Protein AF-0000000067176487 (afdb_homodimer)

Structure (mmCIF, N/CA/C/O backbone):
data_AF-0000000067176487-model_v1
#
loop_
_entity.id
_entity.type
_entity.pdbx_description
1 polymer 'Histidine kinase/HSP90-like ATPase domain-containing protein'
#
loop_
_atom_site.group_PDB
_atom_site.id
_atom_site.type_symbol
_atom_site.label_atom_id
_atom_site.label_alt_id
_atom_site.label_comp_id
_atom_site.label_asym_id
_atom_site.label_entity_id
_atom_site.label_seq_id
_atom_site.pdbx_PDB_ins_code
_atom_site.Cartn_x
_atom_site.Cartn_y
_atom_site.Cartn_z
_atom_site.occupancy
_atom_site.B_iso_or_equiv
_atom_site.auth_seq_id
_atom_site.auth_comp_id
_atom_site.auth_asym_id
_atom_site.auth_atom_id
_atom_site.pdbx_PDB_model_num
ATOM 1 N N . MET A 1 1 ? -7.379 -12.812 -39.875 1 26.16 1 MET A N 1
ATOM 2 C 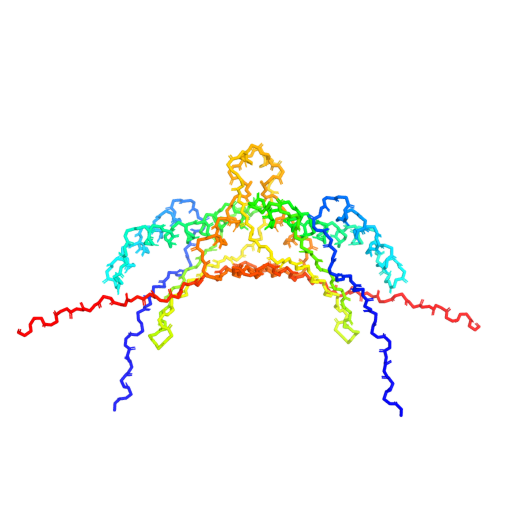CA . MET A 1 1 ? -7.934 -13.375 -38.656 1 26.16 1 MET A CA 1
ATOM 3 C C . MET A 1 1 ? -7.191 -12.852 -37.438 1 26.16 1 MET A C 1
ATOM 5 O O . MET A 1 1 ? -5.961 -12.914 -37.375 1 26.16 1 MET A O 1
ATOM 9 N N . THR A 1 2 ? -7.59 -11.797 -36.781 1 37.44 2 THR A N 1
ATOM 10 C CA . THR A 1 2 ? -6.961 -11.141 -35.625 1 37.44 2 THR A CA 1
ATOM 11 C C . THR A 1 2 ? -6.465 -12.164 -34.625 1 37.44 2 THR A C 1
ATOM 13 O O . THR A 1 2 ? -7.238 -13 -34.125 1 37.44 2 THR A O 1
ATOM 16 N N . ASP A 1 3 ? -5.395 -12.883 -34.844 1 36.94 3 ASP A N 1
ATOM 17 C CA . ASP A 1 3 ? -4.789 -13.883 -33.969 1 36.94 3 ASP A CA 1
ATOM 18 C C . ASP A 1 3 ? -5.043 -13.555 -32.5 1 36.94 3 ASP A C 1
ATOM 20 O O . ASP A 1 3 ? -4.609 -12.508 -32 1 36.94 3 ASP A O 1
ATOM 24 N N . ALA A 1 4 ? -6.25 -13.477 -32.062 1 41.12 4 ALA A N 1
ATOM 25 C CA . ALA A 1 4 ? -6.738 -13.367 -30.672 1 41.12 4 ALA A CA 1
ATOM 26 C C . ALA A 1 4 ? -5.836 -14.125 -29.703 1 41.12 4 ALA A C 1
ATOM 28 O O . ALA A 1 4 ? -5.9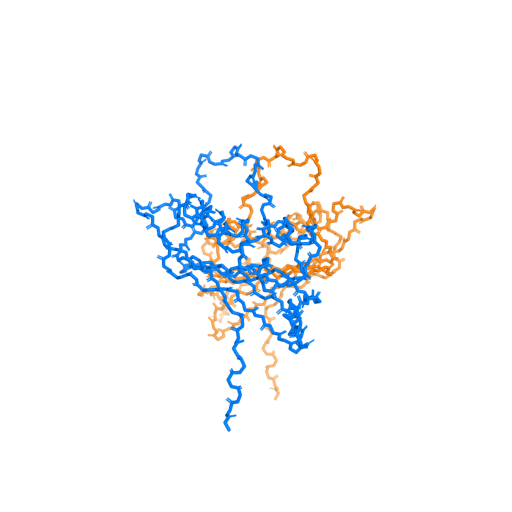84 -15.336 -29.531 1 41.12 4 ALA A O 1
ATOM 29 N N . GLY A 1 5 ? -4.512 -14.102 -29.812 1 45.69 5 GLY A N 1
ATOM 30 C CA . GLY A 1 5 ? -3.533 -14.805 -28.984 1 45.69 5 GLY A CA 1
ATOM 31 C C . GLY A 1 5 ? -4.016 -15.062 -27.578 1 45.69 5 GLY A C 1
ATOM 32 O O . GLY A 1 5 ? -4.703 -14.227 -26.984 1 45.69 5 GLY A O 1
ATOM 33 N N . GLU A 1 6 ? -4.52 -16.188 -27.328 1 53.59 6 GLU A N 1
ATOM 34 C CA . GLU A 1 6 ? -5.121 -16.719 -26.109 1 53.59 6 GLU A CA 1
ATOM 35 C C . GLU A 1 6 ? -4.422 -16.156 -24.875 1 53.59 6 GLU A C 1
ATOM 37 O O . GLU A 1 6 ? -3.221 -16.359 -24.688 1 53.59 6 GLU A O 1
ATOM 42 N N . SER A 1 7 ? -4.688 -14.969 -24.438 1 71.44 7 SER A N 1
ATOM 43 C CA . SER A 1 7 ? -4.164 -14.258 -23.266 1 71.44 7 SER A CA 1
ATOM 44 C C . SER A 1 7 ? -4.223 -15.133 -22.016 1 71.44 7 SER A C 1
ATOM 46 O O . SER A 1 7 ? -5.242 -15.773 -21.75 1 71.44 7 SER A O 1
ATOM 48 N N . THR A 1 8 ? -3.191 -15.859 -21.672 1 84.94 8 THR A N 1
ATOM 49 C CA . THR A 1 8 ? -3.074 -16.594 -20.422 1 84.94 8 THR A CA 1
ATOM 50 C C . THR A 1 8 ? -3.5 -15.734 -19.234 1 84.94 8 THR A C 1
ATOM 52 O O . THR A 1 8 ? -2.854 -14.727 -18.922 1 84.94 8 THR A O 1
ATOM 55 N N . SER A 1 9 ? -4.742 -16.078 -18.844 1 95.19 9 SER A N 1
ATOM 56 C CA . SER A 1 9 ? -5.238 -15.312 -17.703 1 95.19 9 SER A CA 1
ATOM 57 C C . SER A 1 9 ? -5.875 -16.219 -16.656 1 95.19 9 SER A C 1
ATOM 59 O O . SER A 1 9 ? -6.234 -17.359 -16.953 1 95.19 9 SER A O 1
ATOM 61 N N . PHE A 1 10 ? -5.871 -15.867 -15.469 1 97.44 10 PHE A N 1
ATOM 62 C CA . PHE A 1 10 ? -6.543 -16.453 -14.32 1 97.44 10 PHE A CA 1
ATOM 63 C C . PHE A 1 10 ? -7.52 -15.469 -13.695 1 97.44 10 PHE A C 1
ATOM 65 O O . PHE A 1 10 ? -7.109 -14.414 -13.203 1 97.44 10 PHE A O 1
ATOM 72 N N . ILE A 1 11 ? -8.82 -15.758 -13.727 1 98.31 11 ILE A N 1
ATOM 73 C CA . ILE A 1 11 ? -9.812 -14.797 -13.25 1 98.31 11 ILE A CA 1
ATOM 74 C C . ILE A 1 11 ? -10.781 -15.492 -12.297 1 98.31 11 ILE A C 1
ATOM 76 O O . ILE A 1 11 ? -11.438 -16.469 -12.672 1 98.31 11 ILE A O 1
ATOM 80 N N . LYS A 1 12 ? -10.859 -15.102 -11.117 1 98.5 12 LYS A N 1
ATOM 81 C CA . LYS A 1 12 ? -11.828 -15.492 -10.094 1 98.5 12 LYS A CA 1
ATOM 82 C C . LYS A 1 12 ? -12.516 -14.266 -9.492 1 98.5 12 LYS A C 1
ATOM 84 O O . LYS A 1 12 ? -11.898 -13.516 -8.734 1 98.5 12 LYS A O 1
ATOM 89 N N . ALA A 1 13 ? -13.773 -14.055 -9.781 1 97.88 13 ALA A N 1
ATOM 90 C CA . ALA A 1 13 ? -14.508 -12.875 -9.32 1 97.88 13 ALA A CA 1
ATOM 91 C C . ALA A 1 13 ? -15.625 -13.266 -8.352 1 97.88 13 ALA A C 1
ATOM 93 O O . ALA A 1 13 ?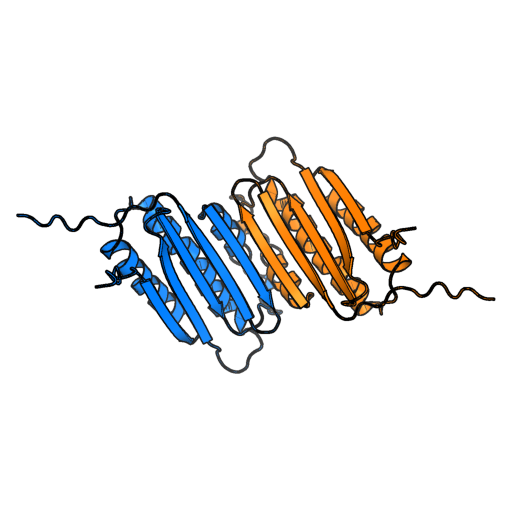 -16.25 -14.312 -8.508 1 97.88 13 ALA A O 1
ATOM 94 N N . GLY A 1 14 ? -15.844 -12.406 -7.383 1 97.69 14 GLY A N 1
ATOM 95 C CA . GLY A 1 14 ? -16.984 -12.57 -6.488 1 97.69 14 GLY A CA 1
ATOM 96 C C . GLY A 1 14 ? -16.828 -13.727 -5.527 1 97.69 14 GLY A C 1
ATOM 97 O O . GLY A 1 14 ? -17.781 -14.445 -5.246 1 97.69 14 GLY A O 1
ATOM 98 N N . VAL A 1 15 ? -15.664 -13.961 -5.094 1 98.19 15 VAL A N 1
ATOM 99 C CA . VAL A 1 15 ? -15.406 -15.016 -4.125 1 98.19 15 VAL A CA 1
ATOM 100 C C . VAL A 1 15 ? -15.578 -14.469 -2.709 1 98.19 15 VAL A C 1
ATOM 102 O O . VAL A 1 15 ? -15.094 -13.383 -2.396 1 98.19 15 VAL A O 1
ATOM 105 N N . VAL A 1 16 ? -16.25 -15.219 -1.843 1 97.25 16 VAL A N 1
ATOM 106 C CA . VAL A 1 16 ? -16.422 -14.797 -0.455 1 97.25 16 VAL A CA 1
ATOM 107 C C . VAL A 1 16 ? -15.047 -14.633 0.198 1 97.25 16 VAL A C 1
ATOM 109 O O . VAL A 1 16 ? -14.188 -15.508 0.083 1 97.25 16 VAL A O 1
ATOM 112 N N . ALA A 1 17 ? -14.867 -13.477 0.815 1 96.25 17 ALA A N 1
ATOM 113 C CA . ALA A 1 17 ? -13.586 -13.18 1.456 1 96.25 17 ALA A CA 1
ATOM 114 C C . ALA A 1 17 ? -13.469 -13.883 2.809 1 96.25 17 ALA A C 1
ATOM 116 O O . ALA A 1 17 ? -13.625 -13.242 3.855 1 96.25 17 ALA A O 1
ATOM 117 N N . ALA A 1 18 ? -13.156 -15.109 2.824 1 94.88 18 ALA A N 1
ATOM 118 C CA . ALA A 1 18 ? -12.953 -15.961 3.992 1 94.88 18 ALA A CA 1
ATOM 119 C C . ALA A 1 18 ? -11.641 -16.734 3.883 1 94.88 18 ALA A C 1
ATOM 121 O O . ALA A 1 18 ? -11.188 -17.047 2.779 1 94.88 18 ALA A O 1
ATOM 122 N N . PRO A 1 19 ? -11.039 -17.016 5.051 1 93.56 19 PRO A N 1
ATOM 123 C CA . PRO A 1 19 ? -9.734 -17.672 5.031 1 93.56 19 PRO A CA 1
ATOM 124 C C . PRO A 1 19 ? -9.742 -18.969 4.207 1 93.56 19 PRO A C 1
ATOM 126 O O . PRO A 1 19 ? -8.789 -19.234 3.467 1 93.56 19 PRO A O 1
ATOM 129 N N . GLU A 1 20 ? -10.82 -19.719 4.309 1 96.06 20 GLU A N 1
ATOM 130 C CA . GLU A 1 20 ? -10.875 -20.984 3.592 1 96.06 20 GLU A CA 1
ATOM 131 C C . GLU A 1 20 ? -10.938 -20.766 2.082 1 96.06 20 GLU A C 1
ATOM 133 O O . GLU A 1 20 ? -10.352 -21.531 1.312 1 96.06 20 GLU A O 1
ATOM 138 N N . ARG A 1 21 ? -11.703 -19.781 1.648 1 97.31 21 ARG A N 1
ATOM 139 C CA . ARG A 1 21 ? -11.812 -19.484 0.225 1 97.31 21 ARG A CA 1
ATOM 140 C C . ARG A 1 21 ? -10.523 -18.875 -0.308 1 97.31 21 ARG A C 1
ATOM 142 O O . ARG A 1 21 ? -10.133 -19.141 -1.448 1 97.31 21 ARG A O 1
ATOM 149 N N . ALA A 1 22 ? -9.867 -18.125 0.534 1 97.19 22 ALA A N 1
ATOM 150 C CA . ALA A 1 22 ? -8.555 -17.609 0.164 1 97.19 22 ALA A CA 1
ATOM 151 C C . ALA A 1 22 ? -7.566 -18.75 -0.067 1 97.19 22 ALA A C 1
ATOM 153 O O . ALA A 1 22 ? -6.781 -18.719 -1.017 1 97.19 22 ALA A O 1
ATOM 154 N N . ALA A 1 23 ? -7.629 -19.734 0.755 1 97.69 23 ALA A N 1
ATOM 155 C CA . ALA A 1 23 ? -6.754 -20.906 0.618 1 97.69 23 ALA A CA 1
ATOM 156 C C . ALA A 1 23 ? -7.027 -21.641 -0.687 1 97.69 23 ALA A C 1
ATOM 158 O O . ALA A 1 23 ? -6.098 -22.094 -1.363 1 97.69 23 ALA A O 1
ATOM 159 N N . GLN A 1 24 ? -8.234 -21.75 -0.985 1 98.25 24 GLN A N 1
ATOM 160 C CA . GLN A 1 24 ? -8.617 -22.406 -2.232 1 98.25 24 GLN A CA 1
ATOM 161 C C . GLN A 1 24 ? -8.117 -21.625 -3.441 1 98.25 24 GLN A C 1
ATOM 163 O O . GLN A 1 24 ? -7.586 -22.203 -4.391 1 98.25 24 GLN A O 1
ATOM 168 N N . LEU A 1 25 ? -8.305 -20.297 -3.412 1 98.25 25 LEU A N 1
ATOM 169 C CA . LEU A 1 25 ? -7.824 -19.438 -4.496 1 98.25 25 LEU A CA 1
ATOM 170 C C . LEU A 1 25 ? -6.312 -19.562 -4.652 1 98.25 25 LEU A C 1
ATOM 172 O O . LEU A 1 25 ? -5.801 -19.609 -5.773 1 98.25 25 LEU A O 1
ATOM 176 N N . ARG A 1 26 ? -5.664 -19.625 -3.547 1 98.25 26 ARG A N 1
ATOM 177 C CA . ARG A 1 26 ? -4.215 -19.781 -3.57 1 98.25 26 ARG A CA 1
ATOM 178 C C . ARG A 1 26 ? -3.805 -21.062 -4.273 1 98.25 26 ARG A C 1
ATOM 180 O O . ARG A 1 26 ? -2.898 -21.062 -5.109 1 98.25 26 ARG A O 1
ATOM 187 N N . ARG A 1 27 ? -4.434 -22.141 -3.908 1 98.44 27 ARG A N 1
ATOM 188 C CA . ARG A 1 27 ? -4.129 -23.438 -4.52 1 98.44 27 ARG A CA 1
ATOM 189 C C . ARG A 1 27 ? -4.395 -23.406 -6.02 1 98.44 27 ARG A C 1
ATOM 191 O O . ARG A 1 27 ? -3.572 -23.875 -6.812 1 98.44 27 ARG A O 1
ATOM 198 N N . GLU A 1 28 ? -5.52 -22.891 -6.41 1 98.62 28 GLU A N 1
ATOM 199 C CA . GLU A 1 28 ? -5.883 -22.828 -7.82 1 98.62 28 GLU A CA 1
ATOM 200 C C . GLU A 1 28 ? -4.902 -21.953 -8.609 1 98.62 28 GLU A C 1
ATOM 202 O O . GLU A 1 28 ? -4.527 -22.297 -9.727 1 98.62 28 GLU A O 1
ATOM 207 N N . PHE A 1 29 ? -4.531 -20.922 -8.016 1 98.56 29 PHE A N 1
ATOM 208 C CA . PHE A 1 29 ? -3.566 -20.031 -8.656 1 98.56 29 PHE A CA 1
ATOM 209 C C . PHE A 1 29 ? -2.221 -20.719 -8.828 1 98.56 29 PHE A C 1
ATOM 211 O O . PHE A 1 29 ? -1.59 -20.609 -9.883 1 98.56 29 PHE A O 1
ATOM 218 N N . SER A 1 30 ? -1.781 -21.359 -7.777 1 98.44 30 SER A N 1
ATOM 219 C CA . SER A 1 30 ? -0.518 -22.078 -7.82 1 98.44 30 SER A CA 1
ATOM 220 C C . SER A 1 30 ? -0.508 -23.109 -8.945 1 98.44 30 SER A C 1
ATOM 222 O O . SER A 1 30 ? 0.479 -23.234 -9.672 1 98.44 30 SER A O 1
ATOM 224 N N . GLU A 1 31 ? -1.578 -23.828 -9.078 1 97.69 31 GLU A N 1
ATOM 225 C CA . GLU A 1 31 ? -1.703 -24.812 -10.148 1 97.69 31 GLU A CA 1
ATOM 226 C C . GLU A 1 31 ? -1.65 -24.156 -11.516 1 97.69 31 GLU A C 1
ATOM 228 O O . GLU A 1 31 ? -0.963 -24.641 -12.422 1 97.69 31 GLU A O 1
ATOM 233 N N . TRP A 1 32 ? -2.396 -23.078 -11.648 1 97.56 32 TRP A N 1
ATOM 234 C CA . TRP A 1 32 ? -2.4 -22.328 -12.898 1 97.56 32 TRP A CA 1
ATOM 235 C C . TRP A 1 32 ? -0.994 -21.859 -13.25 1 97.56 32 TRP A C 1
ATOM 237 O O . TRP A 1 32 ? -0.561 -21.984 -14.398 1 97.56 32 TRP A O 1
ATOM 247 N N . LEU A 1 33 ? -0.312 -21.297 -12.305 1 97.38 33 LEU A N 1
ATOM 248 C CA . LEU A 1 33 ? 1.049 -20.797 -12.484 1 97.38 33 LEU A CA 1
ATOM 249 C C . LEU A 1 33 ? 1.964 -21.906 -12.992 1 97.38 33 LEU A C 1
ATOM 251 O O . LEU A 1 33 ? 2.701 -21.719 -13.961 1 97.38 33 LEU A O 1
ATOM 255 N N . GLY A 1 34 ? 1.881 -23.078 -12.383 1 95.5 34 GLY A N 1
ATOM 256 C CA . GLY A 1 34 ? 2.719 -24.203 -12.742 1 95.5 34 GLY A CA 1
ATOM 257 C C . GLY A 1 34 ? 2.439 -24.734 -14.141 1 95.5 34 GLY A C 1
ATOM 258 O O . GLY A 1 34 ? 3.338 -25.25 -14.805 1 95.5 34 GLY A O 1
ATOM 259 N N . THR A 1 35 ? 1.227 -24.625 -14.57 1 94.69 35 THR A N 1
ATOM 260 C CA . THR A 1 35 ? 0.808 -25.156 -15.867 1 94.69 35 THR A CA 1
ATOM 261 C C . THR A 1 35 ? 1.269 -24.234 -17 1 94.69 35 THR A C 1
ATOM 263 O O . THR A 1 35 ? 1.642 -24.703 -18.078 1 94.69 35 THR A O 1
ATOM 266 N N . HIS A 1 36 ? 1.386 -22.969 -16.719 1 95.56 36 HIS A N 1
ATOM 267 C CA . HIS A 1 36 ? 1.507 -22.031 -17.828 1 95.56 36 HIS A CA 1
ATOM 268 C C . HIS A 1 36 ? 2.902 -21.422 -17.891 1 95.56 36 HIS A C 1
ATOM 270 O O . HIS A 1 36 ? 3.289 -20.844 -18.906 1 95.56 36 HIS A O 1
ATOM 276 N N . PHE A 1 37 ? 3.666 -21.562 -16.797 1 95.88 37 PHE A N 1
ATOM 277 C CA . PHE A 1 37 ? 4.957 -20.891 -16.781 1 95.88 37 PHE A CA 1
ATOM 278 C C . PHE A 1 37 ? 6.055 -21.844 -16.297 1 95.88 37 PHE A C 1
ATOM 280 O O . PHE A 1 37 ? 5.809 -22.719 -15.477 1 95.88 37 PHE A O 1
ATOM 287 N N . THR A 1 38 ? 7.227 -21.609 -16.844 1 93.75 38 THR A N 1
ATOM 288 C CA . THR A 1 38 ? 8.438 -22.297 -16.422 1 93.75 38 THR A CA 1
ATOM 289 C C . THR A 1 38 ? 9.203 -21.453 -15.398 1 93.75 38 THR A C 1
ATOM 291 O O . THR A 1 38 ? 9.883 -20.5 -15.766 1 93.75 38 THR A O 1
ATOM 294 N N . LEU A 1 39 ? 9.07 -21.797 -14.203 1 94.81 39 LEU A N 1
ATOM 295 C CA . LEU A 1 39 ? 9.695 -21.078 -13.094 1 94.81 39 LEU A CA 1
ATOM 296 C C . LEU A 1 39 ? 10.477 -22.047 -12.203 1 94.81 39 LEU A C 1
ATOM 298 O O . LEU A 1 39 ? 10.07 -23.188 -12.008 1 94.81 39 LEU A O 1
ATOM 302 N N . ASP A 1 40 ? 11.617 -21.594 -11.805 1 94.56 40 ASP A N 1
ATOM 303 C CA . ASP A 1 40 ? 12.242 -22.375 -10.742 1 94.56 40 ASP A CA 1
ATOM 304 C C . ASP A 1 40 ? 11.383 -22.391 -9.484 1 94.56 40 ASP A C 1
ATOM 306 O O . ASP A 1 40 ? 10.586 -21.469 -9.266 1 94.56 40 ASP A O 1
ATOM 310 N N . PRO A 1 41 ? 11.5 -23.375 -8.656 1 95.5 41 PRO A N 1
ATOM 311 C CA . PRO A 1 41 ? 10.617 -23.578 -7.504 1 95.5 41 PRO A CA 1
ATOM 312 C C . PRO A 1 41 ? 10.648 -22.422 -6.523 1 95.5 41 PRO A C 1
ATOM 314 O O . PRO A 1 41 ? 9.625 -22.094 -5.918 1 95.5 41 PRO A O 1
ATOM 317 N N . VAL A 1 42 ? 11.797 -21.781 -6.367 1 95.44 42 VAL A N 1
ATOM 318 C CA . VAL A 1 42 ? 11.914 -20.672 -5.422 1 95.44 42 VAL A CA 1
ATOM 319 C C . VAL A 1 42 ? 11.094 -19.484 -5.914 1 95.44 42 VAL A C 1
ATOM 321 O O . VAL A 1 42 ? 10.312 -18.891 -5.156 1 95.44 42 VAL A O 1
ATOM 324 N N . ARG A 1 43 ? 11.25 -19.172 -7.133 1 95.62 43 ARG A N 1
ATOM 325 C CA . ARG A 1 43 ? 10.508 -18.062 -7.711 1 95.62 43 ARG A CA 1
ATOM 326 C C . ARG A 1 43 ? 9.008 -18.344 -7.695 1 95.62 43 ARG A C 1
ATOM 328 O O . ARG A 1 43 ? 8.211 -17.453 -7.398 1 95.62 43 ARG A O 1
ATOM 335 N N . ALA A 1 44 ? 8.625 -19.547 -8.062 1 97.12 44 ALA A N 1
ATOM 336 C CA . ALA A 1 44 ? 7.219 -19.922 -8.023 1 97.12 44 ALA A CA 1
ATOM 337 C C . ALA A 1 44 ? 6.645 -19.766 -6.621 1 97.12 44 ALA A C 1
ATOM 339 O O . ALA A 1 44 ? 5.559 -19.203 -6.445 1 97.12 44 ALA A O 1
ATOM 340 N N . SER A 1 45 ? 7.367 -20.203 -5.652 1 97.44 45 SER A N 1
ATOM 341 C CA . SER A 1 45 ? 6.934 -20.109 -4.262 1 97.44 45 SER A CA 1
ATOM 342 C C . SER A 1 45 ? 6.812 -18.641 -3.826 1 97.44 45 SER A C 1
ATOM 344 O O . SER A 1 45 ? 5.879 -18.281 -3.107 1 97.44 45 SER A O 1
ATOM 346 N N . ASP A 1 46 ? 7.738 -17.797 -4.266 1 96.56 46 ASP A N 1
ATOM 347 C CA . ASP A 1 46 ? 7.707 -16.375 -3.934 1 96.56 46 ASP A CA 1
ATOM 348 C C . ASP A 1 46 ? 6.453 -15.703 -4.492 1 96.56 46 ASP A C 1
ATOM 350 O O . ASP A 1 46 ? 5.805 -14.914 -3.805 1 96.56 46 ASP A O 1
ATOM 354 N N . ILE A 1 47 ? 6.148 -16.047 -5.719 1 98.12 47 ILE A N 1
ATOM 355 C CA . ILE A 1 47 ? 4.98 -15.477 -6.375 1 98.12 47 ILE A CA 1
ATOM 356 C C . ILE A 1 47 ? 3.713 -15.891 -5.637 1 98.12 47 ILE A C 1
ATOM 358 O O . ILE A 1 47 ? 2.875 -15.055 -5.301 1 98.12 47 ILE A O 1
ATOM 362 N N . VAL A 1 48 ? 3.604 -17.172 -5.332 1 98.56 48 VAL A N 1
ATOM 363 C CA . VAL A 1 48 ? 2.418 -17.688 -4.656 1 98.56 48 VAL A CA 1
ATOM 364 C C . VAL A 1 48 ? 2.305 -17.062 -3.264 1 98.56 48 VAL A C 1
ATOM 366 O O . VAL A 1 48 ? 1.21 -16.719 -2.82 1 98.56 48 VAL A O 1
ATOM 369 N N . LEU A 1 49 ? 3.4 -16.922 -2.594 1 97.12 49 LEU A N 1
ATOM 370 C CA . LEU A 1 49 ? 3.402 -16.328 -1.261 1 97.12 49 LEU A CA 1
ATOM 371 C C . LEU A 1 49 ? 2.934 -14.883 -1.309 1 97.12 49 LEU A C 1
ATOM 373 O O . LEU A 1 49 ? 2.135 -14.453 -0.472 1 97.12 49 LEU A O 1
ATOM 377 N N . ALA A 1 50 ? 3.467 -14.078 -2.244 1 96.69 50 ALA A N 1
ATOM 378 C CA . ALA A 1 50 ? 3.049 -12.68 -2.379 1 96.69 50 ALA A CA 1
ATOM 379 C C . ALA A 1 50 ? 1.546 -12.586 -2.623 1 96.69 50 ALA A C 1
ATOM 381 O O . ALA A 1 50 ? 0.862 -11.766 -2.004 1 96.69 50 ALA A O 1
ATOM 382 N N . VAL A 1 51 ? 1.038 -13.414 -3.492 1 98.31 51 VAL A N 1
ATOM 383 C CA . VAL A 1 51 ? -0.389 -13.414 -3.799 1 98.31 51 VAL A CA 1
ATOM 384 C C . VAL A 1 51 ? -1.181 -13.828 -2.561 1 98.31 51 VAL A C 1
ATOM 386 O O . VAL A 1 51 ? -2.234 -13.258 -2.27 1 98.31 51 VAL A O 1
ATOM 389 N N . ASN A 1 52 ? -0.692 -14.82 -1.838 1 97.19 52 ASN A N 1
ATOM 390 C CA . ASN A 1 52 ? -1.344 -15.258 -0.61 1 97.19 52 ASN A CA 1
ATOM 391 C C . ASN A 1 52 ? -1.451 -14.133 0.407 1 97.19 52 ASN A C 1
ATOM 393 O O . ASN A 1 52 ? -2.455 -14.016 1.114 1 97.19 52 ASN A O 1
ATOM 397 N N . GLU A 1 53 ? -0.427 -13.352 0.515 1 93.12 53 GLU A N 1
ATOM 398 C CA . GLU A 1 53 ? -0.469 -12.211 1.43 1 93.12 53 GLU A CA 1
ATOM 399 C C . GLU A 1 53 ? -1.59 -11.242 1.059 1 93.12 53 GLU A C 1
ATOM 401 O O . GLU A 1 53 ? -2.293 -10.734 1.934 1 93.12 53 GLU A O 1
ATOM 406 N N . ALA A 1 54 ? -1.715 -10.945 -0.235 1 95.5 54 ALA A N 1
ATOM 407 C CA . ALA A 1 54 ? -2.781 -10.062 -0.697 1 95.5 54 ALA A CA 1
ATOM 408 C C . ALA A 1 54 ? -4.156 -10.664 -0.414 1 95.5 54 ALA A C 1
ATOM 410 O O . ALA A 1 54 ? -5.059 -9.969 0.06 1 95.5 54 ALA A O 1
ATOM 411 N N . LEU A 1 55 ? -4.297 -11.93 -0.642 1 96.56 55 LEU A N 1
ATOM 412 C CA . LEU A 1 55 ? -5.551 -12.625 -0.39 1 96.56 55 LEU A CA 1
ATOM 413 C C . LEU A 1 55 ? -5.887 -12.625 1.099 1 96.56 55 LEU A C 1
ATOM 415 O O . LEU A 1 55 ? -7.031 -12.375 1.482 1 96.56 55 LEU A O 1
ATOM 419 N N . ALA A 1 56 ? -4.93 -12.93 1.89 1 92 56 ALA A N 1
ATOM 420 C CA . ALA A 1 56 ? -5.121 -12.969 3.336 1 92 56 ALA A CA 1
ATOM 421 C C . ALA A 1 56 ? -5.527 -11.602 3.871 1 92 56 ALA A C 1
ATOM 423 O O . ALA A 1 56 ? -6.375 -11.5 4.762 1 92 56 ALA A O 1
ATOM 424 N N . ASN A 1 57 ? -4.906 -10.562 3.344 1 89.12 57 ASN A N 1
ATOM 425 C CA . ASN A 1 57 ? -5.273 -9.211 3.762 1 89.12 57 ASN A CA 1
ATOM 426 C C . ASN A 1 57 ? -6.734 -8.906 3.445 1 89.12 57 ASN A C 1
ATOM 428 O O . ASN A 1 57 ? -7.445 -8.336 4.27 1 89.12 57 ASN A O 1
ATOM 432 N N . ALA A 1 58 ? -7.156 -9.273 2.307 1 91.75 58 ALA A N 1
ATOM 433 C CA . ALA A 1 58 ? -8.555 -9.07 1.928 1 91.75 58 ALA A CA 1
ATOM 434 C C . ALA A 1 58 ? -9.492 -9.867 2.834 1 91.75 58 ALA A C 1
ATOM 436 O O . ALA A 1 58 ? -10.5 -9.344 3.303 1 91.75 58 ALA A O 1
ATOM 437 N N . ALA A 1 59 ? -9.117 -11.078 3.143 1 91.12 59 ALA A N 1
ATOM 438 C CA . ALA A 1 59 ? -9.961 -11.977 3.918 1 91.12 59 ALA A CA 1
ATOM 439 C C . ALA A 1 59 ? -10.008 -11.562 5.387 1 91.12 59 ALA A C 1
ATOM 441 O O . ALA A 1 59 ? -11.039 -11.703 6.047 1 91.12 59 ALA A O 1
ATOM 442 N N . GLU A 1 60 ? -8.945 -11.016 5.852 1 85.88 60 GLU A N 1
ATOM 443 C CA . GLU A 1 60 ? -8.812 -10.797 7.289 1 85.88 60 GLU A CA 1
ATOM 444 C C . GLU A 1 60 ? -9.172 -9.359 7.656 1 85.88 60 GLU A C 1
ATOM 446 O O . GLU A 1 60 ? -9.703 -9.102 8.742 1 85.88 60 GLU A O 1
ATOM 451 N N . PHE A 1 61 ? -8.922 -8.422 6.695 1 84.44 61 PHE A N 1
ATOM 452 C CA . PHE A 1 61 ? -8.977 -7.031 7.137 1 84.44 61 PHE A CA 1
ATOM 453 C C . PHE A 1 61 ? -10.078 -6.273 6.41 1 84.44 61 PHE A C 1
ATOM 455 O O . PHE A 1 61 ? -10.531 -5.227 6.879 1 84.44 61 PHE A O 1
ATOM 462 N N . ALA A 1 62 ? -10.516 -6.777 5.363 1 87.94 62 ALA A N 1
ATOM 463 C CA . ALA A 1 62 ? -11.398 -5.977 4.52 1 87.94 62 ALA A CA 1
ATOM 464 C C . ALA A 1 62 ? -12.781 -5.836 5.152 1 87.94 62 ALA A C 1
ATOM 466 O O . ALA A 1 62 ? -13.438 -4.805 4.996 1 87.94 62 ALA A O 1
ATOM 467 N N . TYR A 1 63 ? -13.156 -6.805 5.973 1 88.69 63 TYR A N 1
ATOM 468 C CA . TYR A 1 63 ? -14.555 -6.816 6.395 1 88.69 63 TYR A CA 1
ATOM 469 C C . TYR A 1 63 ? -14.664 -7.02 7.898 1 88.69 63 TYR A C 1
ATOM 471 O O . TYR A 1 63 ? -15.602 -7.672 8.375 1 88.69 63 TYR A O 1
ATOM 479 N N . THR A 1 64 ? -13.727 -6.543 8.594 1 81.75 64 THR A N 1
ATOM 480 C CA . THR A 1 64 ? -13.656 -6.742 10.039 1 81.75 64 THR A CA 1
ATOM 481 C C . THR A 1 64 ? -14.875 -6.125 10.727 1 81.75 64 THR A C 1
ATOM 483 O O . THR A 1 64 ? -15.344 -6.633 11.75 1 81.75 64 THR A O 1
ATOM 486 N N . ASN A 1 65 ? -15.453 -5.125 10.195 1 77.62 65 ASN A N 1
ATOM 487 C CA . ASN A 1 65 ? -16.594 -4.465 10.828 1 77.62 65 ASN A CA 1
ATOM 488 C C . ASN A 1 65 ? -17.906 -4.809 10.125 1 77.62 65 ASN A C 1
ATOM 490 O O . ASN A 1 65 ? -18.938 -4.234 10.445 1 77.62 65 ASN A O 1
ATOM 494 N N . ALA A 1 66 ? -17.75 -5.652 9.227 1 80.88 66 ALA A N 1
ATOM 495 C CA . ALA A 1 66 ? -18.953 -5.992 8.469 1 80.88 66 ALA A CA 1
ATOM 496 C C . ALA A 1 66 ? -19.703 -7.164 9.117 1 80.88 66 ALA A C 1
ATOM 498 O O . ALA A 1 66 ? -19.078 -8.008 9.766 1 80.88 66 ALA A O 1
ATOM 499 N N . THR A 1 67 ? -20.953 -7.148 9.031 1 80.88 67 THR A N 1
ATOM 500 C CA . THR A 1 67 ? -21.797 -8.211 9.594 1 80.88 67 THR A CA 1
ATOM 501 C C . THR A 1 67 ? -21.766 -9.445 8.703 1 80.88 67 THR A C 1
ATOM 503 O O . THR A 1 67 ? -22.047 -10.555 9.164 1 80.88 67 THR A O 1
ATOM 506 N N . GLU A 1 68 ? -21.562 -9.242 7.473 1 82.12 68 GLU A N 1
ATOM 507 C CA . GLU A 1 68 ? -21.469 -10.336 6.516 1 82.12 68 GLU A CA 1
ATOM 508 C C . GLU A 1 68 ? -20.156 -10.305 5.754 1 82.12 68 GLU A C 1
ATOM 510 O O . GLU A 1 68 ? -19.578 -9.242 5.547 1 82.12 68 GLU A O 1
ATOM 515 N N . PRO A 1 69 ? -19.781 -11.539 5.488 1 84.38 69 PRO A N 1
ATOM 516 C CA . PRO A 1 69 ? -18.562 -11.555 4.676 1 84.38 69 PRO A CA 1
ATOM 517 C C . PRO A 1 69 ? -18.75 -10.844 3.338 1 84.38 69 PRO A C 1
ATOM 519 O O . PRO A 1 69 ? -19.844 -10.852 2.768 1 84.38 69 PRO A O 1
ATOM 522 N N . GLY A 1 70 ? -17.781 -10.109 2.92 1 94.31 70 GLY A N 1
ATOM 523 C CA . GLY A 1 70 ? -17.766 -9.477 1.612 1 94.31 70 GLY A CA 1
ATOM 524 C C . GLY A 1 70 ? -17.016 -10.281 0.567 1 94.31 70 GLY A C 1
ATOM 525 O O . GLY A 1 70 ? -16.797 -11.477 0.737 1 94.31 70 GLY A O 1
ATOM 526 N N . LEU A 1 71 ? -16.797 -9.672 -0.567 1 97.44 71 LEU A N 1
ATOM 527 C CA . LEU A 1 71 ? -16.234 -10.398 -1.707 1 97.44 71 LEU A CA 1
ATOM 528 C C . LEU A 1 71 ? -14.789 -9.992 -1.96 1 97.44 71 LEU A C 1
ATOM 530 O O . LEU A 1 71 ? -14.359 -8.922 -1.532 1 97.44 71 LEU A O 1
ATOM 534 N N . MET A 1 72 ? -14.078 -10.875 -2.59 1 97.75 72 MET A N 1
ATOM 535 C CA . MET A 1 72 ? -12.758 -10.57 -3.135 1 97.75 72 MET A CA 1
ATOM 536 C C . MET A 1 72 ? -12.625 -11.094 -4.562 1 97.75 72 MET A C 1
ATOM 538 O O . MET A 1 72 ? -13.422 -11.914 -5.004 1 97.75 72 MET A O 1
ATOM 542 N N . HIS A 1 73 ? -11.688 -10.594 -5.328 1 98.38 73 HIS A N 1
ATOM 543 C CA . HIS A 1 73 ? -11.438 -10.859 -6.738 1 98.38 73 HIS A CA 1
ATOM 544 C C . HIS A 1 73 ? -9.945 -11.039 -7.004 1 98.38 73 HIS A C 1
ATOM 546 O O . HIS A 1 73 ? -9.117 -10.367 -6.395 1 98.38 73 HIS A O 1
ATOM 552 N N . VAL A 1 74 ? -9.648 -11.984 -7.887 1 98.69 74 VAL A N 1
ATOM 553 C CA . VAL A 1 74 ? -8.266 -12.156 -8.328 1 98.69 74 VAL A CA 1
ATOM 554 C C . VAL A 1 74 ? -8.211 -12.195 -9.852 1 98.69 74 VAL A C 1
ATOM 556 O O . VAL A 1 74 ? -9.047 -12.836 -10.5 1 98.69 74 VAL A O 1
ATOM 559 N N . ARG A 1 75 ? -7.34 -11.469 -10.414 1 98.62 75 ARG A N 1
ATOM 560 C CA . ARG A 1 75 ? -7.043 -11.508 -11.844 1 98.62 75 ARG A CA 1
ATOM 561 C C . ARG A 1 75 ? -5.539 -11.555 -12.094 1 98.62 75 ARG A C 1
ATOM 563 O O . ARG A 1 75 ? -4.785 -10.766 -11.523 1 98.62 75 ARG A O 1
ATOM 570 N N . ALA A 1 76 ? -5.09 -12.508 -12.805 1 98.56 76 ALA A N 1
ATOM 571 C CA . ALA A 1 76 ? -3.701 -12.586 -13.258 1 98.56 76 ALA A CA 1
ATOM 572 C C . ALA A 1 76 ? -3.613 -12.531 -14.781 1 98.56 76 ALA A C 1
ATOM 574 O O . ALA A 1 76 ? -4.336 -13.242 -15.477 1 98.56 76 ALA A O 1
ATOM 575 N N . ASP A 1 77 ? -2.822 -11.648 -15.273 1 97.56 77 ASP A N 1
ATOM 576 C CA . ASP A 1 77 ? -2.59 -11.492 -16.703 1 97.56 77 ASP A CA 1
ATOM 577 C C . ASP A 1 77 ? -1.099 -11.547 -17.031 1 97.56 77 ASP A C 1
ATOM 579 O O . ASP A 1 77 ? -0.272 -11.055 -16.266 1 97.56 77 ASP A O 1
ATOM 583 N N . TYR A 1 78 ? -0.812 -12.055 -18.188 1 96.69 78 TYR A N 1
ATOM 584 C CA . TYR A 1 78 ? 0.566 -12.125 -18.656 1 96.69 78 TYR A CA 1
ATOM 585 C C . TYR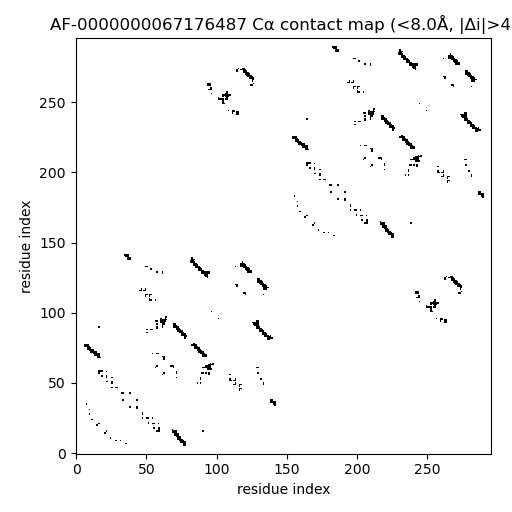 A 1 78 ? 0.756 -11.312 -19.938 1 96.69 78 TYR A C 1
ATOM 587 O O . TYR A 1 78 ? -0.005 -11.461 -20.891 1 96.69 78 TYR A O 1
ATOM 595 N N . ASP A 1 79 ? 1.696 -10.438 -19.891 1 95.19 79 ASP A N 1
ATOM 596 C CA . ASP A 1 79 ? 2.121 -9.695 -21.078 1 95.19 79 ASP A CA 1
ATOM 597 C C . ASP A 1 79 ? 3.287 -10.398 -21.766 1 95.19 79 ASP A C 1
ATOM 599 O O . ASP A 1 79 ? 4.422 -10.352 -21.297 1 95.19 79 ASP A O 1
ATOM 603 N N . THR A 1 80 ? 3.033 -10.93 -22.875 1 91.81 80 THR A N 1
ATOM 604 C CA . THR A 1 80 ? 4.016 -11.734 -23.594 1 91.81 80 THR A CA 1
ATOM 605 C C . THR A 1 80 ? 5.199 -10.883 -24.031 1 91.81 80 THR A C 1
ATOM 607 O O . THR A 1 80 ? 6.355 -11.289 -23.906 1 91.81 80 THR A O 1
ATOM 610 N N . GLU A 1 81 ? 4.906 -9.758 -24.562 1 92.62 81 GLU A N 1
ATOM 611 C CA . GLU A 1 81 ? 5.965 -8.898 -25.078 1 92.62 81 GLU A CA 1
ATOM 612 C C . GLU A 1 81 ? 6.883 -8.422 -23.969 1 92.62 81 GLU A C 1
ATOM 614 O O . GLU A 1 81 ? 8.109 -8.461 -24.094 1 92.62 81 GLU A O 1
ATOM 619 N N . ALA A 1 82 ? 6.277 -8.117 -22.875 1 94.56 82 ALA A N 1
ATOM 620 C CA . ALA A 1 82 ? 7.07 -7.582 -21.766 1 94.56 82 ALA A CA 1
ATOM 621 C C . ALA A 1 82 ? 7.582 -8.703 -20.875 1 94.56 82 ALA A C 1
ATOM 623 O O . ALA A 1 82 ? 8.406 -8.469 -19.984 1 94.56 82 ALA A O 1
ATOM 624 N N . GLU A 1 83 ? 7.066 -9.922 -21.031 1 95.44 83 GLU A N 1
ATOM 625 C CA . GLU A 1 83 ? 7.363 -11.055 -20.172 1 95.44 83 GLU A CA 1
ATOM 626 C C . GLU A 1 83 ? 7.082 -10.719 -18.703 1 95.44 83 GLU A C 1
ATOM 628 O O . GLU A 1 83 ? 7.914 -10.977 -17.828 1 95.44 83 GLU A O 1
ATOM 633 N N . THR A 1 84 ? 5.945 -10.133 -18.516 1 97.06 84 THR A N 1
ATOM 634 C CA . THR A 1 84 ? 5.562 -9.641 -17.203 1 97.06 84 THR A CA 1
ATOM 635 C C . THR A 1 84 ? 4.254 -10.281 -16.75 1 97.06 84 THR A C 1
ATOM 637 O O . THR A 1 84 ? 3.273 -10.305 -17.5 1 97.06 84 THR A O 1
ATOM 640 N N . LEU A 1 85 ? 4.305 -10.836 -15.57 1 97.81 85 LEU A N 1
ATOM 641 C CA . LEU A 1 85 ? 3.096 -11.32 -14.906 1 97.81 85 LEU A CA 1
ATOM 642 C C . LEU A 1 85 ? 2.541 -10.266 -13.953 1 97.81 85 LEU A C 1
ATOM 644 O O . LEU A 1 85 ? 3.275 -9.727 -13.125 1 97.81 85 LEU A O 1
ATOM 648 N N . THR A 1 86 ? 1.274 -9.922 -14.125 1 98.62 86 THR A N 1
ATOM 649 C CA . THR A 1 86 ? 0.574 -9 -13.234 1 98.62 86 THR A CA 1
ATOM 650 C C . THR A 1 86 ? -0.587 -9.711 -12.539 1 98.62 86 THR A C 1
ATOM 652 O O . THR A 1 86 ? -1.423 -10.336 -13.195 1 98.62 86 THR A O 1
ATOM 655 N N . VAL A 1 87 ? -0.602 -9.672 -11.234 1 98.75 87 VAL A N 1
ATOM 656 C CA . VAL A 1 87 ? -1.702 -10.211 -10.445 1 98.75 87 VAL A CA 1
ATOM 657 C C . VAL A 1 87 ? -2.377 -9.086 -9.656 1 98.75 87 VAL A C 1
ATOM 659 O O . VAL A 1 87 ? -1.708 -8.312 -8.977 1 98.75 87 VAL A O 1
ATOM 662 N N . VAL A 1 88 ? -3.662 -8.977 -9.789 1 98.81 88 VAL A N 1
ATOM 663 C CA . VAL A 1 88 ? -4.449 -7.996 -9.047 1 98.81 88 VAL A CA 1
ATOM 664 C C . VAL A 1 88 ? -5.406 -8.711 -8.102 1 98.81 88 VAL A C 1
ATOM 666 O O . VAL A 1 88 ? -6.184 -9.57 -8.523 1 98.81 88 VAL A O 1
ATOM 669 N N . VAL A 1 89 ? -5.32 -8.406 -6.824 1 98.62 89 VAL A N 1
ATOM 670 C CA . VAL A 1 89 ? -6.27 -8.836 -5.805 1 98.62 89 VAL A CA 1
ATOM 671 C C . VAL A 1 89 ? -7.078 -7.641 -5.312 1 98.62 89 VAL A C 1
ATOM 673 O O . VAL A 1 89 ? -6.512 -6.617 -4.926 1 98.62 89 VAL A O 1
ATOM 676 N N . ALA A 1 90 ? -8.375 -7.77 -5.371 1 98.31 90 ALA A N 1
ATOM 677 C CA . ALA A 1 90 ? -9.227 -6.656 -4.965 1 98.31 90 ALA A CA 1
ATOM 678 C C . ALA A 1 90 ? -10.297 -7.113 -3.979 1 98.31 90 ALA A C 1
ATOM 680 O O . ALA A 1 90 ? -10.75 -8.258 -4.035 1 98.31 90 ALA A O 1
ATOM 681 N N . ASP A 1 91 ? -10.664 -6.266 -3.062 1 96.94 91 ASP A N 1
ATOM 682 C CA . ASP A 1 91 ? -11.82 -6.43 -2.188 1 96.94 91 ASP A CA 1
ATOM 683 C C . ASP A 1 91 ? -12.734 -5.207 -2.258 1 96.94 91 ASP A C 1
ATOM 685 O O . ASP A 1 91 ? -12.43 -4.23 -2.943 1 96.94 91 ASP A O 1
ATOM 689 N N . GLU A 1 92 ? -13.836 -5.336 -1.636 1 95.38 92 GLU A N 1
ATOM 690 C CA . GLU A 1 92 ? -14.828 -4.262 -1.656 1 95.38 92 GLU A CA 1
ATOM 691 C C . GLU A 1 92 ? -15.047 -3.688 -0.259 1 95.38 92 GLU A C 1
ATOM 693 O O . GLU A 1 92 ? -16.062 -3.049 0.002 1 95.38 92 GLU A O 1
ATOM 698 N N . GLY A 1 93 ? -14.133 -4.051 0.641 1 92.75 93 GLY A N 1
ATOM 699 C CA . GLY A 1 93 ? -14.273 -3.605 2.018 1 92.75 93 GLY A CA 1
ATOM 700 C C . GLY A 1 93 ? -13.289 -2.514 2.393 1 92.75 93 GLY A C 1
ATOM 701 O O . GLY A 1 93 ? -12.75 -1.827 1.521 1 92.75 93 GLY A O 1
ATOM 702 N N . THR A 1 94 ? -13.25 -2.301 3.709 1 85.56 94 THR A N 1
ATOM 703 C CA . THR A 1 94 ? -12.312 -1.339 4.289 1 85.56 94 THR A CA 1
ATOM 704 C C . THR A 1 94 ? -11.352 -2.031 5.246 1 85.56 94 THR A C 1
ATOM 706 O O . THR A 1 94 ? -11.781 -2.699 6.191 1 85.56 94 THR A O 1
ATOM 709 N N . TRP A 1 95 ? -10.086 -1.922 4.777 1 80.5 95 TRP A N 1
ATOM 710 C CA . TRP A 1 95 ? -9.094 -2.543 5.648 1 80.5 95 TRP A CA 1
ATOM 711 C C . TRP A 1 95 ? -9.055 -1.845 7.004 1 80.5 95 TRP A C 1
ATOM 713 O O . TRP A 1 95 ? -8.75 -0.651 7.086 1 80.5 95 TRP A O 1
ATOM 723 N N . ARG A 1 96 ? -9.43 -2.545 8.055 1 71.94 96 ARG A N 1
ATOM 724 C CA . ARG A 1 96 ? -9.453 -1.989 9.406 1 71.94 96 ARG A CA 1
ATOM 725 C C . ARG A 1 96 ? -8.766 -2.924 10.398 1 71.94 96 ARG A C 1
ATOM 727 O O . ARG A 1 96 ? -8.664 -4.129 10.156 1 71.94 96 ARG A O 1
ATOM 734 N N . ILE A 1 97 ? -8.086 -2.225 11.336 1 61.5 97 ILE A N 1
ATOM 735 C CA . ILE A 1 97 ? -7.52 -3.023 12.414 1 61.5 97 ILE A CA 1
ATOM 736 C C . ILE A 1 97 ? -8.523 -3.135 13.562 1 61.5 97 ILE A C 1
ATOM 738 O O . ILE A 1 97 ? -9.078 -2.129 14.008 1 61.5 97 ILE A O 1
ATOM 742 N N . GLY A 1 98 ? -9.023 -4.34 13.789 1 57.19 98 GLY A N 1
ATOM 743 C CA . GLY A 1 98 ? -9.93 -4.531 14.906 1 57.19 98 GLY A CA 1
ATOM 744 C C . GLY A 1 98 ? -9.289 -4.238 16.25 1 57.19 98 GLY A C 1
ATOM 745 O O . GLY A 1 98 ? -8.062 -4.176 16.359 1 57.19 98 GLY A O 1
ATOM 746 N N . ASP A 1 99 ? -10.023 -3.734 17.234 1 53.06 99 ASP A N 1
ATOM 747 C CA . ASP A 1 99 ? -9.641 -3.473 18.609 1 53.06 99 ASP A CA 1
ATOM 748 C C . ASP A 1 99 ? -8.766 -4.602 19.156 1 53.06 99 ASP A C 1
ATOM 750 O O . ASP A 1 99 ? -7.836 -4.355 19.938 1 53.06 99 ASP A O 1
ATOM 754 N N . TH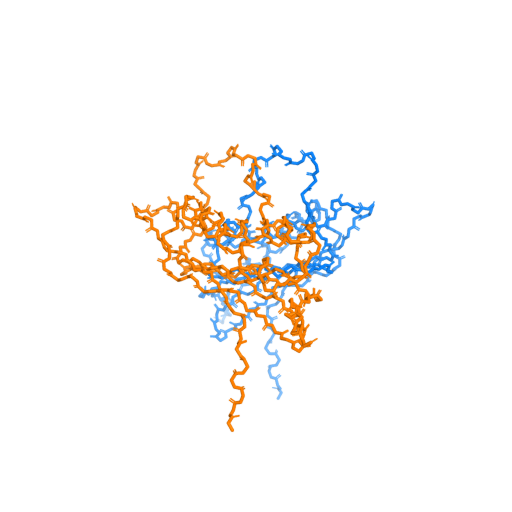R A 1 100 ? -9.141 -5.785 19 1 46.19 100 THR A N 1
ATOM 755 C CA . THR A 1 100 ? -8.539 -6.969 19.609 1 46.19 100 THR A CA 1
ATOM 756 C C . THR A 1 100 ? -7.242 -7.336 18.906 1 46.19 100 THR A C 1
ATOM 758 O O . THR A 1 100 ? -6.484 -8.18 19.375 1 46.19 100 THR A O 1
ATOM 761 N N . ASP A 1 101 ? -7.004 -6.883 17.875 1 49.59 101 ASP A N 1
ATOM 762 C CA . ASP A 1 101 ? -6.043 -7.422 16.922 1 49.59 101 ASP A CA 1
ATOM 763 C C . ASP A 1 101 ? -4.641 -6.879 17.188 1 49.59 101 ASP A C 1
ATOM 765 O O . ASP A 1 101 ? -3.709 -7.156 16.422 1 49.59 101 ASP A O 1
ATOM 769 N N . HIS A 1 102 ? -4.512 -6.109 18.156 1 46.5 102 HIS A N 1
ATOM 770 C CA . HIS A 1 102 ? -3.234 -5.527 18.562 1 46.5 102 HIS A CA 1
ATOM 771 C C . HIS A 1 102 ? -2.162 -6.598 18.719 1 46.5 102 HIS A C 1
ATOM 773 O O . HIS A 1 102 ? -0.977 -6.285 18.844 1 46.5 102 HIS A O 1
ATOM 779 N N . LYS A 1 103 ? -2.637 -7.746 18.984 1 42.97 103 LYS A N 1
ATOM 780 C CA . LYS A 1 103 ? -1.693 -8.68 19.594 1 42.97 103 LYS A CA 1
ATOM 781 C C . LYS A 1 103 ? -1.093 -9.609 18.547 1 42.97 103 LYS A C 1
ATOM 783 O O . LYS A 1 103 ? -0.356 -10.539 18.875 1 42.97 103 LYS A O 1
ATOM 788 N N . ASN A 1 104 ? -1.563 -9.625 17.406 1 43.56 104 ASN A N 1
ATOM 789 C CA . ASN A 1 104 ? -1.02 -10.695 16.578 1 43.56 104 ASN A CA 1
ATOM 790 C C . ASN A 1 104 ? 0.143 -10.211 15.719 1 43.56 104 ASN A C 1
ATOM 792 O O . ASN A 1 104 ? -0.054 -9.43 14.781 1 43.56 104 ASN A O 1
ATOM 796 N N . PRO A 1 105 ? 1.308 -10.625 16.125 1 43 105 PRO A N 1
ATOM 797 C CA . PRO A 1 105 ? 2.596 -10.305 15.516 1 43 105 PRO A CA 1
ATOM 798 C C . PRO A 1 105 ? 2.584 -10.492 14 1 43 105 PRO A C 1
ATOM 800 O O . PRO A 1 105 ? 3.395 -9.891 13.289 1 43 105 PRO A O 1
ATOM 803 N N . ALA A 1 106 ? 1.938 -11.594 13.508 1 43.44 106 ALA A N 1
ATOM 804 C CA . ALA A 1 106 ? 1.915 -11.852 12.07 1 43.44 106 ALA A CA 1
ATOM 805 C C . ALA A 1 106 ? 1.292 -10.68 11.312 1 43.44 106 ALA A C 1
ATOM 807 O O . ALA A 1 106 ? 1.433 -10.578 10.094 1 43.44 106 ALA A O 1
ATOM 808 N N . ARG A 1 107 ? 0.834 -9.75 12.164 1 49.78 107 ARG A N 1
ATOM 809 C CA . ARG A 1 107 ? 0.023 -8.609 11.758 1 49.78 107 ARG A CA 1
ATOM 810 C C . ARG A 1 107 ? 0.899 -7.406 11.414 1 49.78 107 ARG A C 1
ATOM 812 O O . ARG A 1 107 ? 1.853 -7.102 12.133 1 49.78 107 ARG A O 1
ATOM 819 N N . GLY A 1 108 ? 1.564 -7.332 10.352 1 61.22 108 GLY A N 1
ATOM 820 C CA . GLY A 1 108 ? 2.322 -6.215 9.812 1 61.22 108 GLY A CA 1
ATOM 821 C C . GLY A 1 108 ? 3.379 -6.641 8.805 1 61.22 108 GLY A C 1
ATOM 822 O O . GLY A 1 108 ? 4.016 -5.801 8.172 1 61.22 108 GLY A O 1
ATOM 823 N N . ARG A 1 109 ? 3.299 -7.93 8.648 1 69.25 109 ARG A N 1
ATOM 824 C CA . ARG A 1 109 ? 4.402 -8.375 7.805 1 69.25 109 ARG A CA 1
ATOM 825 C C . ARG A 1 109 ? 3.953 -8.547 6.355 1 69.25 109 ARG A C 1
ATOM 827 O O . ARG A 1 109 ? 4.781 -8.625 5.445 1 69.25 109 ARG A O 1
ATOM 834 N N . GLY A 1 110 ? 2.746 -8.5 6.254 1 81.38 110 GLY A N 1
ATOM 835 C CA . GLY A 1 110 ? 2.27 -8.914 4.941 1 81.38 110 GLY A CA 1
ATOM 836 C C . GLY A 1 110 ? 2.66 -7.945 3.838 1 81.38 110 GLY A C 1
ATOM 837 O O . GLY A 1 110 ? 3.09 -8.367 2.762 1 81.38 110 GLY A O 1
ATOM 838 N N . ILE A 1 111 ? 2.664 -6.715 4.133 1 84.62 111 ILE A N 1
ATOM 839 C CA . ILE A 1 111 ? 2.889 -5.738 3.072 1 84.62 111 ILE A CA 1
ATOM 840 C C . ILE A 1 111 ? 4.383 -5.637 2.773 1 84.62 111 ILE A C 1
ATOM 842 O O . ILE A 1 111 ? 4.801 -5.746 1.617 1 84.62 111 ILE A O 1
ATOM 846 N N . PRO A 1 112 ? 5.25 -5.504 3.783 1 83.44 112 PRO A N 1
ATOM 847 C CA . PRO A 1 112 ? 6.684 -5.551 3.494 1 83.44 112 PRO A CA 1
ATOM 848 C C . PRO A 1 112 ? 7.102 -6.832 2.771 1 83.44 112 PRO A C 1
ATOM 850 O O . PRO A 1 112 ? 7.988 -6.801 1.918 1 83.44 112 PRO A O 1
ATOM 853 N N . LEU A 1 113 ? 6.469 -7.934 3.086 1 87.38 113 LEU A N 1
ATOM 854 C CA . LEU A 1 113 ? 6.773 -9.195 2.422 1 87.38 113 LEU A CA 1
ATOM 855 C C . LEU A 1 113 ? 6.391 -9.141 0.947 1 87.38 113 LEU A C 1
ATOM 857 O O . LEU A 1 113 ? 7.156 -9.578 0.086 1 87.38 113 LEU A O 1
ATOM 861 N N . MET A 1 114 ? 5.207 -8.609 0.644 1 91.94 114 MET A N 1
ATOM 862 C CA . MET A 1 114 ? 4.805 -8.453 -0.751 1 91.94 114 MET A CA 1
ATOM 863 C C . MET A 1 114 ? 5.824 -7.617 -1.52 1 91.94 114 MET A C 1
ATOM 865 O O . MET A 1 114 ? 6.191 -7.957 -2.645 1 91.94 114 MET A O 1
ATOM 869 N N . HIS A 1 115 ? 6.246 -6.629 -0.89 1 89.19 115 HIS A N 1
ATOM 870 C CA . HIS A 1 115 ? 7.234 -5.758 -1.519 1 89.19 115 HIS A CA 1
ATOM 871 C C . HIS A 1 115 ? 8.531 -6.512 -1.806 1 89.19 115 HIS A C 1
ATOM 873 O O . HIS A 1 115 ? 9.094 -6.391 -2.895 1 89.19 115 HIS A O 1
ATOM 879 N N . ALA A 1 116 ? 8.961 -7.281 -0.906 1 88.88 116 ALA A N 1
ATOM 880 C CA . ALA A 1 116 ? 10.227 -8 -1.046 1 88.88 116 ALA A CA 1
ATOM 881 C C . ALA A 1 116 ? 10.125 -9.086 -2.109 1 88.88 116 ALA A C 1
ATOM 883 O O . ALA A 1 116 ? 11.125 -9.453 -2.734 1 88.88 116 ALA A O 1
ATOM 884 N N . LEU A 1 117 ? 8.969 -9.562 -2.338 1 93.69 117 LEU A N 1
ATOM 885 C CA . LEU A 1 117 ? 8.781 -10.75 -3.174 1 93.69 117 LEU A CA 1
ATOM 886 C C . LEU A 1 117 ? 8.367 -10.352 -4.59 1 93.69 117 LEU A C 1
ATOM 888 O O . LEU A 1 117 ? 8.164 -11.219 -5.441 1 93.69 117 LEU A O 1
ATOM 892 N N . THR A 1 118 ? 8.211 -9.062 -4.883 1 96.19 118 THR A N 1
ATOM 893 C CA . THR A 1 118 ? 7.738 -8.594 -6.184 1 96.19 118 THR A CA 1
ATOM 894 C C . THR A 1 118 ? 8.688 -7.555 -6.762 1 96.19 118 THR A C 1
ATOM 896 O O . THR A 1 118 ? 9.492 -6.965 -6.035 1 96.19 118 THR A O 1
ATOM 899 N N . ASP A 1 119 ? 8.664 -7.402 -8.117 1 96.31 119 ASP A N 1
ATOM 900 C CA . ASP A 1 119 ? 9.383 -6.297 -8.742 1 96.31 119 ASP A CA 1
ATOM 901 C C . ASP A 1 119 ? 8.688 -4.965 -8.484 1 96.31 119 ASP A C 1
ATOM 903 O O . ASP A 1 119 ? 9.336 -3.922 -8.406 1 96.31 119 ASP A O 1
ATOM 907 N N . ARG A 1 120 ? 7.355 -5.008 -8.375 1 96.62 120 ARG A N 1
ATOM 908 C CA . ARG A 1 120 ? 6.547 -3.836 -8.039 1 96.62 120 ARG A CA 1
ATOM 909 C C . ARG A 1 120 ? 5.258 -4.246 -7.34 1 96.62 120 ARG A C 1
ATOM 911 O O . ARG A 1 120 ? 4.586 -5.188 -7.766 1 96.62 120 ARG A O 1
ATOM 918 N N . ALA A 1 121 ? 4.938 -3.621 -6.297 1 97 121 ALA A N 1
ATOM 919 C CA . ALA A 1 121 ? 3.686 -3.797 -5.566 1 97 121 ALA A CA 1
ATOM 920 C C . ALA A 1 121 ? 2.979 -2.461 -5.359 1 97 121 ALA A C 1
ATOM 922 O O . ALA A 1 121 ? 3.561 -1.522 -4.809 1 97 121 ALA A O 1
ATOM 923 N N . VAL A 1 122 ? 1.778 -2.377 -5.832 1 97.62 122 VAL A N 1
ATOM 924 C CA . VAL A 1 122 ? 0.973 -1.175 -5.637 1 97.62 122 VAL A CA 1
ATOM 925 C C . VAL A 1 122 ? -0.286 -1.52 -4.844 1 97.62 122 VAL A C 1
ATOM 927 O O . VAL A 1 122 ? -1.051 -2.404 -5.238 1 97.62 122 VAL A O 1
ATOM 930 N N . ILE A 1 123 ? -0.451 -0.886 -3.742 1 96.12 123 ILE A N 1
ATOM 931 C CA . ILE A 1 123 ? -1.669 -1 -2.947 1 96.12 123 ILE A CA 1
ATOM 932 C C . ILE A 1 123 ? -2.469 0.298 -3.039 1 96.12 123 ILE A C 1
ATOM 934 O O . ILE A 1 123 ? -1.973 1.366 -2.672 1 96.12 123 ILE A O 1
ATOM 938 N N . ASP A 1 124 ? -3.643 0.21 -3.572 1 97.12 124 ASP A N 1
ATOM 939 C CA . ASP A 1 124 ? -4.547 1.34 -3.768 1 97.12 124 ASP A CA 1
ATOM 940 C C . ASP A 1 124 ? -5.816 1.179 -2.932 1 97.12 124 ASP A C 1
ATOM 942 O O . ASP A 1 124 ? -6.707 0.41 -3.291 1 97.12 124 ASP A O 1
ATOM 946 N N . ALA A 1 125 ? -5.863 1.878 -1.837 1 94.75 125 ALA A N 1
ATOM 947 C CA . ALA A 1 125 ? -6.973 1.75 -0.894 1 94.75 125 ALA A CA 1
ATOM 948 C C . ALA A 1 125 ? -7.918 2.943 -0.995 1 94.75 125 ALA A C 1
ATOM 950 O O . ALA A 1 125 ? -7.484 4.098 -0.939 1 94.75 125 ALA A O 1
ATOM 951 N N . THR A 1 126 ? -9.203 2.668 -1.138 1 93.06 126 THR A N 1
ATOM 952 C CA . THR A 1 126 ? -10.289 3.645 -1.139 1 93.06 126 THR A CA 1
ATOM 953 C C . THR A 1 126 ? -11.414 3.207 -0.205 1 93.06 126 THR A C 1
ATOM 955 O O . THR A 1 126 ? -11.406 2.082 0.298 1 93.06 126 THR A O 1
ATOM 958 N N . PRO A 1 127 ? -12.344 4.047 0.096 1 88.75 127 PRO A N 1
ATOM 959 C CA . PRO A 1 127 ? -13.469 3.66 0.948 1 88.75 127 PRO A CA 1
ATOM 960 C C . PRO A 1 127 ? -14.305 2.537 0.344 1 88.75 127 PRO A C 1
ATOM 962 O O . PRO A 1 127 ? -15.109 1.916 1.046 1 88.75 127 PRO A O 1
ATOM 965 N N . THR A 1 128 ? -14.117 2.305 -0.968 1 91.44 128 THR A N 1
ATOM 966 C CA . THR A 1 128 ? -14.969 1.299 -1.599 1 91.44 128 THR A CA 1
ATOM 967 C C . THR A 1 128 ? -14.195 0.002 -1.821 1 91.44 128 THR A C 1
ATOM 969 O O . THR A 1 128 ? -14.703 -0.931 -2.445 1 91.44 128 THR A O 1
ATOM 972 N N . GLY A 1 129 ? -13.031 -0.01 -1.382 1 95.31 129 GLY A N 1
ATOM 973 C CA . GLY A 1 129 ? -12.266 -1.245 -1.485 1 95.31 129 GLY A CA 1
ATOM 974 C C . GLY A 1 129 ? -10.773 -1.015 -1.626 1 95.31 129 GLY A C 1
ATOM 975 O O . GLY A 1 129 ? -10.32 0.13 -1.678 1 95.31 129 GLY A O 1
ATOM 976 N N . THR A 1 130 ? -10.055 -2.094 -1.636 1 95.81 130 THR A N 1
ATOM 977 C CA . THR A 1 130 ? -8.602 -2.078 -1.802 1 95.81 130 THR A CA 1
ATOM 978 C C . THR A 1 130 ? -8.188 -2.938 -2.992 1 95.81 130 THR A C 1
ATOM 980 O O . THR A 1 130 ? -8.711 -4.035 -3.186 1 95.81 130 THR A O 1
ATOM 983 N N . LYS A 1 131 ? -7.32 -2.35 -3.801 1 98 131 LYS A N 1
ATOM 984 C CA . LYS A 1 131 ? -6.738 -3.068 -4.93 1 98 131 LYS A CA 1
ATOM 985 C C . LYS A 1 131 ? -5.23 -3.227 -4.758 1 98 131 LYS A C 1
ATOM 987 O O . LYS A 1 131 ? -4.512 -2.238 -4.594 1 98 131 LYS A O 1
ATOM 992 N N . VAL A 1 132 ? -4.785 -4.453 -4.746 1 97.88 132 VAL A N 1
ATOM 993 C CA . VAL A 1 132 ? -3.365 -4.789 -4.68 1 97.88 132 VAL A CA 1
ATOM 994 C C . VAL A 1 132 ? -2.887 -5.285 -6.039 1 97.88 132 VAL A C 1
ATOM 996 O O . VAL A 1 132 ? -3.398 -6.281 -6.562 1 97.88 132 VAL A O 1
ATOM 999 N N . ARG A 1 133 ? -1.941 -4.594 -6.641 1 98.75 133 ARG A N 1
ATOM 1000 C CA . ARG A 1 133 ? -1.346 -4.992 -7.914 1 98.75 133 ARG A CA 1
ATOM 1001 C C . ARG A 1 133 ? 0.101 -5.438 -7.723 1 98.75 133 ARG A C 1
ATOM 1003 O O . ARG A 1 133 ? 0.936 -4.664 -7.246 1 98.75 133 ARG A O 1
ATOM 1010 N N . LEU A 1 134 ? 0.367 -6.656 -8.055 1 98.62 134 LEU A N 1
ATOM 1011 C CA . LEU A 1 134 ? 1.69 -7.258 -7.941 1 98.62 134 LEU A CA 1
ATOM 1012 C C . LEU A 1 134 ? 2.252 -7.59 -9.32 1 98.62 134 LEU A C 1
ATOM 1014 O O . LEU A 1 134 ? 1.542 -8.133 -10.172 1 98.62 134 LEU A O 1
ATOM 1018 N N . GLN A 1 135 ? 3.562 -7.305 -9.523 1 98.69 135 GLN A N 1
ATOM 1019 C CA . GLN A 1 135 ? 4.152 -7.551 -10.836 1 98.69 135 GLN A CA 1
ATOM 1020 C C . GLN A 1 135 ? 5.508 -8.242 -10.711 1 98.69 135 GLN A C 1
ATOM 1022 O O . GLN A 1 135 ? 6.289 -7.93 -9.812 1 98.69 135 GLN A O 1
ATOM 1027 N N . TRP A 1 136 ? 5.754 -9.148 -11.602 1 97.94 136 TRP A N 1
ATOM 1028 C CA . TRP A 1 136 ? 7.031 -9.828 -11.766 1 97.94 136 TRP A CA 1
ATOM 1029 C C . TRP A 1 136 ? 7.5 -9.766 -13.219 1 97.94 136 TRP A C 1
ATOM 1031 O O . TRP A 1 136 ? 6.734 -10.062 -14.133 1 97.94 136 TRP A O 1
ATOM 1041 N N . GLN A 1 137 ? 8.703 -9.422 -13.453 1 96.94 137 GLN A N 1
ATOM 1042 C CA . GLN A 1 137 ? 9.305 -9.398 -14.781 1 96.94 137 GLN A CA 1
ATOM 1043 C C . GLN A 1 137 ? 10.102 -10.672 -15.047 1 96.94 137 GLN A C 1
ATOM 1045 O O . GLN A 1 137 ? 10.297 -11.492 -14.148 1 96.94 137 GLN A O 1
ATOM 1050 N N . ASN A 1 138 ? 10.469 -10.914 -16.359 1 96 138 ASN A N 1
ATOM 1051 C CA . ASN A 1 138 ? 11.289 -12.039 -16.797 1 96 138 ASN A CA 1
ATOM 1052 C C . ASN A 1 138 ? 10.648 -13.375 -16.438 1 96 138 ASN A C 1
ATOM 1054 O O . ASN A 1 138 ? 11.312 -14.266 -15.906 1 96 138 ASN A O 1
ATOM 1058 N N . ILE A 1 139 ? 9.391 -13.398 -16.641 1 95 139 ILE A N 1
ATOM 1059 C CA . ILE A 1 139 ? 8.625 -14.633 -16.469 1 95 139 ILE A CA 1
ATOM 1060 C C . ILE A 1 139 ? 8.492 -15.328 -17.828 1 95 139 ILE A C 1
ATOM 1062 O O . ILE A 1 139 ? 7.941 -14.766 -18.766 1 95 139 ILE A O 1
ATOM 1066 N N . ALA A 1 140 ? 8.984 -16.547 -17.953 1 91.94 140 ALA A N 1
ATOM 1067 C CA . ALA A 1 140 ? 8.953 -17.281 -19.203 1 91.94 140 ALA A CA 1
ATOM 1068 C C . ALA A 1 140 ? 7.738 -18.203 -19.266 1 91.94 140 ALA A C 1
ATOM 1070 O O . ALA A 1 140 ? 7.43 -18.906 -18.297 1 91.94 140 ALA A O 1
ATOM 1071 N N . ARG A 1 141 ? 7.055 -18.172 -20.375 1 90.38 141 ARG A N 1
ATOM 1072 C CA . ARG A 1 141 ? 5.93 -19.094 -20.578 1 90.38 141 ARG A CA 1
ATOM 1073 C C . ARG A 1 141 ? 6.414 -20.516 -20.828 1 90.38 141 ARG A C 1
ATOM 1075 O O . ARG A 1 141 ? 7.484 -20.719 -21.406 1 90.38 141 ARG A O 1
ATOM 1082 N N . SER A 1 142 ? 5.602 -21.453 -20.328 1 86.88 142 SER A N 1
ATOM 1083 C CA . SER A 1 142 ? 5.926 -22.844 -20.625 1 86.88 142 SER A CA 1
ATOM 1084 C C . SER A 1 142 ? 5.785 -23.141 -22.109 1 86.88 142 SER A C 1
ATOM 1086 O O . SER A 1 142 ? 4.867 -22.641 -22.766 1 86.88 142 SER A O 1
ATOM 1088 N N . VAL A 1 143 ? 6.91 -23.469 -22.828 1 73.06 143 VAL A N 1
ATOM 1089 C CA . VAL A 1 143 ? 6.879 -23.844 -24.234 1 73.06 143 VAL A CA 1
ATOM 1090 C C . VAL A 1 143 ? 6.281 -25.234 -24.391 1 73.06 143 VAL A C 1
ATOM 1092 O O . VAL A 1 143 ? 6.578 -26.141 -23.594 1 73.06 143 VAL A O 1
ATOM 1095 N N . THR A 1 144 ? 5.004 -25.375 -24.625 1 59.56 144 THR A N 1
ATOM 1096 C CA . THR A 1 144 ? 4.543 -26.719 -24.984 1 59.56 144 THR A CA 1
ATOM 1097 C C . THR A 1 144 ? 5.418 -27.328 -26.062 1 59.56 144 THR A C 1
ATOM 1099 O O . THR A 1 144 ? 5.684 -26.688 -27.094 1 59.56 144 THR A O 1
ATOM 1102 N N . SER A 1 145 ? 6.473 -28.094 -25.766 1 51.41 145 SER A N 1
ATOM 1103 C CA . SER A 1 145 ? 7.195 -28.859 -26.781 1 51.41 145 SER A CA 1
ATOM 1104 C C . SER A 1 145 ? 6.234 -29.516 -27.75 1 51.41 145 SER A C 1
ATOM 1106 O O . SER A 1 145 ? 5.324 -30.25 -27.344 1 51.41 145 SER A O 1
ATOM 1108 N N . GLU A 1 146 ? 5.684 -28.859 -28.812 1 43.81 146 GLU A N 1
ATOM 1109 C CA . GLU A 1 146 ? 5.137 -29.703 -29.875 1 43.81 146 GLU A CA 1
ATOM 1110 C C . GLU A 1 146 ? 6.137 -30.766 -30.312 1 43.81 146 GLU A C 1
ATOM 1112 O O . GLU A 1 146 ? 7.25 -30.453 -30.734 1 43.81 146 GLU A O 1
ATOM 1117 N N . LEU A 1 147 ? 6.34 -31.734 -29.516 1 41.19 147 LEU A N 1
ATOM 1118 C CA . LEU A 1 147 ? 6.926 -32.906 -30.125 1 41.19 147 LEU A CA 1
ATOM 1119 C C . LEU A 1 147 ? 6.348 -33.156 -31.531 1 41.19 147 LEU A C 1
ATOM 1121 O O . LEU A 1 147 ? 5.137 -33.312 -31.688 1 41.19 147 LEU A O 1
ATOM 1125 N N . ARG A 1 148 ? 6.824 -32.375 -32.562 1 34.66 148 ARG A N 1
ATOM 1126 C CA . ARG A 1 148 ? 6.883 -33.094 -33.844 1 34.66 148 ARG A CA 1
ATOM 1127 C C . ARG A 1 148 ? 7.926 -34.219 -33.781 1 34.66 148 ARG A C 1
ATOM 1129 O O . ARG A 1 148 ? 8.977 -34.062 -33.156 1 34.66 148 ARG A O 1
ATOM 1136 N N . MET B 1 1 ? 0.418 38.719 -16.547 1 26.92 1 MET B N 1
ATOM 1137 C CA . MET B 1 1 ? 1.259 38.219 -15.477 1 26.92 1 MET B CA 1
ATOM 1138 C C . MET B 1 1 ? 0.726 36.875 -14.961 1 26.92 1 MET B C 1
ATOM 1140 O O . MET B 1 1 ? -0.458 36.75 -14.641 1 26.92 1 MET B O 1
ATOM 1144 N N . THR B 1 2 ? 1.146 35.75 -15.453 1 38.06 2 THR B N 1
ATOM 1145 C CA . THR B 1 2 ? 0.713 34.375 -15.117 1 38.06 2 THR B CA 1
ATOM 1146 C C . THR B 1 2 ? 0.537 34.219 -13.609 1 38.06 2 THR B C 1
ATOM 1148 O O . THR B 1 2 ? 1.474 34.469 -12.844 1 38.06 2 THR B O 1
ATOM 1151 N N . ASP B 1 3 ? -0.459 34.812 -13 1 37.31 3 ASP B N 1
ATOM 1152 C CA . ASP B 1 3 ? -0.797 34.781 -11.586 1 37.31 3 ASP B CA 1
ATOM 1153 C C . ASP B 1 3 ? -0.337 33.469 -10.945 1 37.31 3 ASP B C 1
ATOM 1155 O O . ASP B 1 3 ? -0.764 32.375 -11.359 1 37.31 3 ASP B O 1
ATOM 1159 N N . ALA B 1 4 ? 0.924 33.156 -10.977 1 41.41 4 ALA B N 1
ATOM 1160 C CA . ALA B 1 4 ? 1.623 32.094 -10.281 1 41.41 4 ALA B CA 1
ATOM 1161 C C . ALA B 1 4 ? 0.98 31.812 -8.922 1 41.41 4 ALA B C 1
ATOM 1163 O O . ALA B 1 4 ? 1.28 32.5 -7.938 1 41.41 4 ALA B O 1
ATOM 1164 N N . GLY B 1 5 ? -0.317 31.75 -8.734 1 45.94 5 GLY B N 1
ATOM 1165 C CA . GLY B 1 5 ? -1.02 31.484 -7.488 1 45.94 5 GLY B CA 1
ATOM 1166 C C . GLY B 1 5 ? -0.215 30.625 -6.523 1 45.94 5 GLY B C 1
ATOM 1167 O O . GLY B 1 5 ? 0.493 29.703 -6.938 1 45.94 5 GLY B O 1
ATOM 1168 N N . GLU B 1 6 ? 0.396 31.234 -5.613 1 53.69 6 GLU B N 1
ATOM 1169 C CA . GLU B 1 6 ? 1.3 30.703 -4.594 1 53.69 6 GLU B CA 1
ATOM 1170 C C . GLU B 1 6 ? 0.848 29.328 -4.109 1 53.69 6 GLU B C 1
ATOM 1172 O O . GLU B 1 6 ? -0.259 29.188 -3.586 1 53.69 6 GLU B O 1
ATOM 1177 N N . SER B 1 7 ? 1.091 28.25 -4.816 1 71.44 7 SER B N 1
ATOM 1178 C CA . SER B 1 7 ? 0.758 26.859 -4.527 1 71.44 7 SER B CA 1
ATOM 1179 C C . SER B 1 7 ? 1.183 26.484 -3.115 1 71.44 7 SER B C 1
ATOM 1181 O O . SER B 1 7 ? 2.297 26.781 -2.689 1 71.44 7 SER B O 1
ATOM 1183 N N . THR B 1 8 ? 0.332 26.547 -2.131 1 84.81 8 THR B N 1
ATOM 1184 C CA . THR B 1 8 ? 0.571 26.047 -0.779 1 84.81 8 THR B CA 1
ATOM 1185 C C . THR B 1 8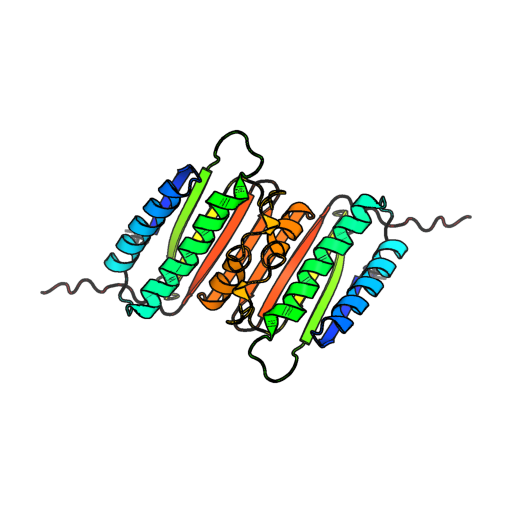 ? 1.157 24.641 -0.814 1 84.81 8 THR B C 1
ATOM 1187 O O . THR B 1 8 ? 0.496 23.688 -1.255 1 84.81 8 THR B O 1
ATOM 1190 N N . SER B 1 9 ? 2.482 24.688 -0.593 1 95.25 9 SER B N 1
ATOM 1191 C CA . SER B 1 9 ? 3.139 23.375 -0.596 1 95.25 9 SER B CA 1
ATOM 1192 C C . SER B 1 9 ? 4.078 23.234 0.595 1 95.25 9 SER B C 1
ATOM 1194 O O . SER B 1 9 ? 4.48 24.219 1.204 1 95.25 9 SER B O 1
ATOM 1196 N N . PHE B 1 10 ? 4.305 22.094 1.053 1 97.38 10 PHE B N 1
ATOM 1197 C CA . PHE B 1 10 ? 5.273 21.672 2.057 1 97.38 10 PHE B CA 1
ATOM 1198 C C . PHE B 1 10 ? 6.254 20.656 1.467 1 97.38 10 PHE B C 1
ATOM 1200 O O . PHE B 1 10 ? 5.859 19.562 1.056 1 97.38 10 PHE B O 1
ATOM 1207 N N . ILE B 1 11 ? 7.531 21.016 1.382 1 98.31 11 ILE B N 1
ATOM 1208 C CA . ILE B 1 11 ? 8.5 20.141 0.727 1 98.31 11 ILE B CA 1
ATOM 1209 C C . ILE B 1 11 ? 9.719 19.969 1.628 1 98.31 11 ILE B C 1
ATOM 1211 O O . ILE B 1 11 ? 10.375 20.938 1.998 1 98.31 11 ILE B O 1
ATOM 1215 N N . LYS B 1 12 ? 10.023 18.812 2.033 1 98.5 12 LYS B N 1
ATOM 1216 C CA . LYS B 1 12 ? 11.227 18.391 2.742 1 98.5 12 LYS B CA 1
ATOM 1217 C C . LYS B 1 12 ? 11.898 17.219 2.033 1 98.5 12 LYS B C 1
ATOM 1219 O O . LYS B 1 12 ? 11.383 16.094 2.055 1 98.5 12 LYS B O 1
ATOM 1224 N N . ALA B 1 13 ? 13.039 17.422 1.416 1 97.94 13 ALA B N 1
ATOM 1225 C CA . ALA B 1 13 ? 13.727 16.406 0.64 1 97.94 13 ALA B CA 1
ATOM 1226 C C . ALA B 1 13 ? 15.055 16.031 1.288 1 97.94 13 ALA B C 1
ATOM 1228 O O . ALA B 1 13 ? 15.75 16.891 1.834 1 97.94 13 ALA B O 1
ATOM 1229 N N . GLY B 1 14 ? 15.391 14.758 1.175 1 97.75 14 GLY B N 1
ATOM 1230 C CA . GLY B 1 14 ? 16.703 14.297 1.593 1 97.75 14 GLY B CA 1
ATOM 1231 C C . GLY B 1 14 ? 16.891 14.289 3.1 1 97.75 14 GLY B C 1
ATOM 1232 O O . GLY B 1 14 ? 17.953 14.641 3.602 1 97.75 14 GLY B O 1
ATOM 1233 N N . VAL B 1 15 ? 15.883 14 3.791 1 98.19 15 VAL B N 1
ATOM 1234 C CA . VAL B 1 15 ? 15.961 13.914 5.246 1 98.19 15 VAL B CA 1
ATOM 1235 C C . VAL B 1 15 ? 16.375 12.508 5.66 1 98.19 15 VAL B C 1
ATOM 1237 O O . VAL B 1 15 ? 15.859 11.516 5.129 1 98.19 15 VAL B O 1
ATOM 1240 N N . VAL B 1 16 ? 17.312 12.398 6.605 1 97.25 16 VAL B N 1
ATOM 1241 C CA . VAL B 1 16 ? 17.734 11.094 7.098 1 97.25 16 VAL B CA 1
ATOM 1242 C C . VAL B 1 16 ? 16.531 10.344 7.676 1 97.25 16 VAL B C 1
ATOM 1244 O O . VAL B 1 16 ? 15.766 10.906 8.461 1 97.25 16 VAL B O 1
ATOM 1247 N N . ALA B 1 17 ? 16.375 9.117 7.219 1 96.25 17 ALA B N 1
ATOM 1248 C CA . ALA B 1 17 ? 15.234 8.305 7.664 1 96.25 17 ALA B CA 1
ATOM 1249 C C . ALA B 1 17 ? 15.5 7.715 9.047 1 96.25 17 ALA B C 1
ATOM 1251 O O . ALA B 1 17 ? 15.812 6.531 9.172 1 96.25 17 ALA B O 1
ATOM 1252 N N . ALA B 1 18 ? 15.328 8.461 10.055 1 94.88 18 ALA B N 1
ATOM 1253 C CA . ALA B 1 18 ? 15.469 8.102 11.461 1 94.88 18 ALA B CA 1
ATOM 1254 C C . ALA B 1 18 ? 14.25 8.539 12.273 1 94.88 18 ALA B C 1
ATOM 1256 O O . ALA B 1 18 ? 13.602 9.539 11.938 1 94.88 18 ALA B O 1
ATOM 1257 N N . PRO B 1 19 ? 13.961 7.766 13.328 1 93.56 19 PRO B N 1
ATOM 1258 C CA . PRO B 1 19 ? 12.75 8.07 14.102 1 93.56 19 PRO B CA 1
ATOM 1259 C C . PRO B 1 19 ? 12.711 9.523 14.578 1 93.56 19 PRO B C 1
ATOM 1261 O O . PRO B 1 19 ? 11.648 10.156 14.539 1 93.56 19 PRO B O 1
ATOM 1264 N N . GLU B 1 20 ? 13.852 10.039 14.984 1 96 20 GLU B N 1
ATOM 1265 C CA . GLU B 1 20 ? 13.875 11.406 15.5 1 96 20 GLU B CA 1
ATOM 1266 C C . GLU B 1 20 ? 13.586 12.422 14.391 1 96 20 GLU B C 1
ATOM 1268 O O . GLU B 1 20 ? 12.922 13.438 14.633 1 96 20 GLU B O 1
ATOM 1273 N N . ARG B 1 21 ? 14.133 12.188 13.211 1 97.31 21 ARG B N 1
ATOM 1274 C CA . ARG B 1 21 ? 13.891 13.094 12.094 1 97.31 21 ARG B CA 1
ATOM 1275 C C . ARG B 1 21 ? 12.461 12.977 11.586 1 97.31 21 ARG B C 1
ATOM 1277 O O . ARG B 1 21 ? 11.859 13.969 11.18 1 97.31 21 ARG B O 1
ATOM 1284 N N . ALA B 1 22 ? 11.945 11.789 11.672 1 97.19 22 ALA B N 1
ATOM 1285 C CA . ALA B 1 22 ? 10.531 11.602 11.344 1 97.19 22 ALA B CA 1
ATOM 1286 C C . ALA B 1 22 ? 9.641 12.406 12.289 1 97.19 22 ALA B C 1
ATOM 1288 O O . ALA B 1 22 ? 8.672 13.023 11.852 1 97.19 22 ALA B O 1
ATOM 1289 N N . ALA B 1 23 ? 9.984 12.43 13.531 1 97.69 23 ALA B N 1
ATOM 1290 C CA . ALA B 1 23 ? 9.219 13.188 14.523 1 97.69 23 ALA B CA 1
ATOM 1291 C C . ALA B 1 23 ? 9.281 14.68 14.227 1 97.69 23 ALA B C 1
ATOM 1293 O O . ALA B 1 23 ? 8.273 15.383 14.359 1 97.69 23 ALA B O 1
ATOM 1294 N N . GLN B 1 24 ? 10.391 15.102 13.859 1 98.25 24 GLN B N 1
ATOM 1295 C CA . GLN B 1 24 ? 10.555 16.5 13.508 1 98.25 24 GLN B CA 1
ATOM 1296 C C . GLN B 1 24 ? 9.727 16.875 12.281 1 98.25 24 GLN B C 1
ATOM 1298 O O . GLN B 1 24 ? 9.062 17.906 12.258 1 98.25 24 GLN B O 1
ATOM 1303 N N . LEU B 1 25 ? 9.773 16.016 11.258 1 98.25 25 LEU B N 1
ATOM 1304 C CA . LEU B 1 25 ? 8.984 16.234 10.055 1 98.25 25 LEU B CA 1
ATOM 1305 C C . LEU B 1 25 ? 7.492 16.281 10.383 1 98.25 25 LEU B C 1
ATOM 1307 O O . LEU B 1 25 ? 6.754 17.109 9.836 1 98.25 25 LEU B O 1
ATOM 1311 N N . ARG B 1 26 ? 7.121 15.422 11.258 1 98.25 26 ARG B N 1
ATOM 1312 C CA . ARG B 1 26 ? 5.727 15.383 11.68 1 98.25 26 ARG B CA 1
ATOM 1313 C C . ARG B 1 26 ? 5.312 16.703 12.32 1 98.25 26 ARG B C 1
ATOM 1315 O O . ARG B 1 26 ? 4.25 17.25 12.008 1 98.25 26 ARG B O 1
ATOM 1322 N N . ARG B 1 27 ? 6.105 17.188 13.219 1 98.44 27 ARG B N 1
ATOM 1323 C CA . ARG B 1 27 ? 5.809 18.453 13.891 1 98.44 27 ARG B CA 1
ATOM 1324 C C . ARG B 1 27 ? 5.734 19.594 12.891 1 98.44 27 ARG B C 1
ATOM 1326 O O . ARG B 1 27 ? 4.812 20.422 12.945 1 98.44 27 ARG B O 1
ATOM 1333 N N . GLU B 1 28 ? 6.695 19.672 12.016 1 98.62 28 GLU B N 1
ATOM 1334 C CA . GLU B 1 28 ? 6.734 20.75 11.023 1 98.62 28 GLU B CA 1
ATOM 1335 C C . GLU B 1 28 ? 5.52 20.688 10.102 1 98.62 28 GLU B C 1
ATOM 1337 O O . GLU B 1 28 ? 4.941 21.719 9.758 1 98.62 28 GLU B O 1
ATOM 1342 N N . PHE B 1 29 ? 5.176 19.531 9.742 1 98.56 29 PHE B N 1
ATOM 1343 C CA . PHE B 1 29 ? 4.008 19.359 8.891 1 98.56 29 PHE B CA 1
ATOM 1344 C C . PHE B 1 29 ? 2.738 19.797 9.609 1 98.56 29 PHE B C 1
ATOM 1346 O O . PHE B 1 29 ? 1.884 20.453 9.023 1 98.56 29 PHE B O 1
ATOM 1353 N N . SER B 1 30 ? 2.611 19.344 10.836 1 98.44 30 SER B N 1
ATOM 1354 C CA . SER B 1 30 ? 1.452 19.719 11.641 1 98.44 30 SER B CA 1
ATOM 1355 C C . SER B 1 30 ? 1.303 21.234 11.734 1 98.44 30 SER B C 1
ATOM 1357 O O . SER B 1 30 ? 0.198 21.766 11.594 1 98.44 30 SER B O 1
ATOM 1359 N N . GLU B 1 31 ? 2.385 21.906 11.961 1 97.69 31 GLU B N 1
ATOM 1360 C CA . GLU B 1 31 ? 2.375 23.359 12.031 1 97.69 31 GLU B CA 1
ATOM 1361 C C . GLU B 1 31 ? 1.952 23.969 10.703 1 97.69 31 GLU B C 1
ATOM 1363 O O . GLU B 1 31 ? 1.139 24.906 10.664 1 97.69 31 GLU B O 1
ATOM 1368 N N . TRP B 1 32 ? 2.531 23.469 9.641 1 97.5 32 TRP B N 1
ATOM 1369 C CA . TRP B 1 32 ? 2.178 23.938 8.305 1 97.5 32 TRP B CA 1
ATOM 1370 C C . TRP B 1 32 ? 0.688 23.75 8.039 1 97.5 32 TRP B C 1
ATOM 1372 O O . TRP B 1 32 ? 0.028 24.656 7.527 1 97.5 32 TRP B O 1
ATOM 1382 N N . LEU B 1 33 ? 0.184 22.594 8.352 1 97.38 33 LEU B N 1
ATOM 1383 C CA . LEU B 1 33 ? -1.229 22.281 8.164 1 97.38 33 LEU B CA 1
ATOM 1384 C C . LEU B 1 33 ? -2.109 23.281 8.898 1 97.38 33 LEU B C 1
ATOM 1386 O O . LEU B 1 33 ? -3.057 23.828 8.32 1 97.38 33 LEU B O 1
ATOM 1390 N N . GLY B 1 34 ? -1.779 23.578 10.141 1 95.5 34 GLY B N 1
ATOM 1391 C CA . GLY B 1 34 ? -2.553 24.484 10.961 1 95.5 34 GLY B CA 1
ATOM 1392 C C . GLY B 1 34 ? -2.527 25.922 10.453 1 95.5 34 GLY B C 1
ATOM 1393 O O . GLY B 1 34 ? -3.49 26.656 10.633 1 95.5 34 GLY B O 1
ATOM 1394 N N . THR B 1 35 ? -1.458 26.312 9.828 1 94.69 35 THR B N 1
ATOM 1395 C CA . THR B 1 35 ? -1.278 27.672 9.344 1 94.69 35 THR B CA 1
ATOM 1396 C C . THR B 1 35 ? -2.068 27.891 8.055 1 94.69 35 THR B C 1
ATOM 1398 O O . THR B 1 35 ? -2.613 28.984 7.832 1 94.69 35 THR B O 1
ATOM 1401 N N . HIS B 1 36 ? -2.26 26.859 7.285 1 95.56 36 HIS B N 1
ATOM 1402 C CA . HIS B 1 36 ? -2.721 27.094 5.922 1 95.56 36 HIS B CA 1
ATOM 1403 C C . HIS B 1 36 ? -4.148 26.594 5.727 1 95.56 36 HIS B C 1
ATOM 1405 O O . HIS B 1 36 ? -4.812 26.969 4.754 1 95.56 36 HIS B O 1
ATOM 1411 N N . PHE B 1 37 ? -4.637 25.781 6.684 1 95.94 37 PHE B N 1
ATOM 1412 C CA . PHE B 1 37 ? -5.957 25.203 6.469 1 95.94 37 PHE B CA 1
ATOM 1413 C C . PHE B 1 37 ? -6.816 25.328 7.723 1 95.94 37 PHE B C 1
ATOM 1415 O O . PHE B 1 37 ? -6.301 25.297 8.844 1 95.94 37 PHE B O 1
ATOM 1422 N N . THR B 1 38 ? -8.102 25.469 7.461 1 93.75 38 THR B N 1
ATOM 1423 C CA . THR B 1 38 ? -9.102 25.453 8.516 1 93.75 38 THR B CA 1
ATOM 1424 C C . THR B 1 38 ? -9.711 24.062 8.672 1 93.75 38 THR B C 1
ATOM 1426 O O . THR B 1 38 ? -10.547 23.656 7.863 1 93.75 38 THR B O 1
ATOM 1429 N N . LEU B 1 39 ? -9.289 23.391 9.641 1 94.81 39 LEU B N 1
ATOM 1430 C CA . LEU B 1 39 ? -9.727 22.016 9.914 1 94.81 39 LEU B CA 1
ATOM 1431 C C . LEU B 1 39 ? -10.195 21.875 11.352 1 94.81 39 LEU B C 1
ATOM 1433 O O . LEU B 1 39 ? -9.641 22.5 12.258 1 94.81 39 LEU B O 1
ATOM 1437 N N . ASP B 1 40 ? -11.242 21.172 11.516 1 94.5 40 ASP B N 1
ATOM 1438 C CA . ASP B 1 40 ? -11.531 20.797 12.898 1 94.5 40 ASP B CA 1
ATOM 1439 C C . ASP B 1 40 ? -10.414 19.938 13.484 1 94.5 40 ASP B C 1
ATOM 1441 O O . ASP B 1 40 ? -9.688 19.266 12.75 1 94.5 40 ASP B O 1
ATOM 1445 N N . PRO B 1 41 ? -10.25 19.938 14.766 1 95.44 41 PRO B N 1
ATOM 1446 C CA . PRO B 1 41 ? -9.117 19.281 15.43 1 95.44 41 PRO B CA 1
ATOM 1447 C C . PRO B 1 41 ? -9.055 17.781 15.148 1 95.44 41 PRO B C 1
ATOM 1449 O O . PRO B 1 41 ? -7.965 17.219 15.047 1 95.44 41 PRO B O 1
ATOM 1452 N N . VAL B 1 42 ? -10.195 17.125 15.008 1 95.38 42 VAL B N 1
ATOM 1453 C CA . VAL B 1 42 ? -10.211 15.688 14.766 1 95.38 42 VAL B CA 1
ATOM 1454 C C . VAL B 1 42 ? -9.648 15.391 13.383 1 95.38 42 VAL B C 1
ATOM 1456 O O . VAL B 1 42 ? -8.797 14.516 13.227 1 95.38 42 VAL B O 1
ATOM 1459 N N . ARG B 1 43 ? -10.109 16.109 12.438 1 95.62 43 ARG B N 1
ATOM 1460 C CA . ARG B 1 43 ? -9.633 15.906 11.07 1 95.62 43 ARG B CA 1
ATOM 1461 C C . ARG B 1 43 ? -8.148 16.234 10.961 1 95.62 43 ARG B C 1
ATOM 1463 O O . ARG B 1 43 ? -7.402 15.516 10.289 1 95.62 43 ARG B O 1
ATOM 1470 N N . ALA B 1 44 ? -7.734 17.312 11.578 1 97.12 44 ALA B N 1
ATOM 1471 C CA . ALA B 1 44 ? -6.32 17.672 11.586 1 97.12 44 ALA B CA 1
ATOM 1472 C C . ALA B 1 44 ? -5.473 16.562 12.195 1 97.12 44 ALA B C 1
ATOM 1474 O O . ALA B 1 44 ? -4.438 16.188 11.641 1 97.12 44 ALA B O 1
ATOM 1475 N N . SER B 1 45 ? -5.902 16.047 13.266 1 97.44 45 SER B N 1
ATOM 1476 C CA . SER B 1 45 ? -5.191 14.961 13.945 1 97.44 45 SER B CA 1
ATOM 1477 C C . SER B 1 45 ? -5.129 13.711 13.078 1 97.44 45 SER B C 1
ATOM 1479 O O . SER B 1 45 ? -4.102 13.023 13.039 1 97.44 45 SER B O 1
ATOM 1481 N N . ASP B 1 46 ? -6.215 13.398 12.367 1 96.5 46 ASP B N 1
ATOM 1482 C CA . ASP B 1 46 ? -6.258 12.242 11.477 1 96.5 46 ASP B CA 1
ATOM 1483 C C . ASP B 1 46 ? -5.234 12.367 10.352 1 96.5 46 ASP B C 1
ATOM 1485 O O . ASP B 1 46 ? -4.535 11.406 10.031 1 96.5 46 ASP B O 1
ATOM 1489 N N . ILE B 1 47 ? -5.184 13.547 9.789 1 98.12 47 ILE B N 1
ATOM 1490 C CA . ILE B 1 47 ? -4.254 13.797 8.695 1 98.12 47 ILE B CA 1
ATOM 1491 C C . ILE B 1 47 ? -2.818 13.633 9.195 1 98.12 47 ILE B C 1
ATOM 1493 O O . ILE B 1 47 ? -2.018 12.93 8.578 1 98.12 47 ILE B O 1
ATOM 1497 N N . VAL B 1 48 ? -2.508 14.242 10.328 1 98.56 48 VAL B N 1
ATOM 1498 C CA . VAL B 1 48 ? -1.155 14.18 10.875 1 98.56 48 VAL B CA 1
ATOM 1499 C C . VAL B 1 48 ? -0.804 12.742 11.227 1 98.56 48 VAL B C 1
ATOM 1501 O O . VAL B 1 48 ? 0.319 12.289 10.992 1 98.56 48 VAL B O 1
ATOM 1504 N N . LEU B 1 49 ? -1.734 12.016 11.766 1 97.12 49 LEU B N 1
ATOM 1505 C CA . LEU B 1 49 ? -1.503 10.625 12.133 1 97.12 49 LEU B CA 1
ATOM 1506 C C . LEU B 1 49 ? -1.211 9.781 10.898 1 97.12 49 LEU B C 1
ATOM 1508 O O . LEU B 1 49 ? -0.296 8.953 10.914 1 97.12 49 LEU B O 1
ATOM 1512 N N . ALA B 1 50 ? -2.023 9.922 9.836 1 96.62 50 ALA B N 1
ATOM 1513 C CA . ALA B 1 50 ? -1.791 9.172 8.602 1 96.62 50 ALA B CA 1
ATOM 1514 C C . ALA B 1 50 ? -0.397 9.453 8.047 1 96.62 50 ALA B C 1
ATOM 1516 O O . ALA B 1 50 ? 0.318 8.523 7.656 1 96.62 50 ALA B O 1
ATOM 1517 N N . VAL B 1 51 ? -0.018 10.703 8.031 1 98.31 51 VAL B N 1
ATOM 1518 C CA . VAL B 1 51 ? 1.298 11.086 7.535 1 98.31 51 VAL B CA 1
ATOM 1519 C C . VAL B 1 51 ? 2.385 10.492 8.43 1 98.31 51 VAL B C 1
ATOM 1521 O O . VAL B 1 51 ? 3.41 10.016 7.941 1 98.31 51 VAL B O 1
ATOM 1524 N N . ASN B 1 52 ? 2.174 10.531 9.734 1 97.12 52 ASN B N 1
ATOM 1525 C CA . ASN B 1 52 ? 3.123 9.945 10.672 1 97.12 52 ASN B CA 1
ATOM 1526 C C . ASN B 1 52 ? 3.334 8.461 10.414 1 97.12 52 ASN B C 1
ATOM 1528 O O . ASN B 1 52 ? 4.449 7.953 10.539 1 97.12 52 ASN B O 1
ATOM 1532 N N . GLU B 1 53 ? 2.285 7.773 10.109 1 93.06 53 GLU B N 1
ATOM 1533 C CA . GLU B 1 53 ? 2.406 6.352 9.797 1 93.06 53 GLU B CA 1
ATOM 1534 C C . GLU B 1 53 ? 3.309 6.125 8.594 1 93.06 53 GLU B C 1
ATOM 1536 O O . GLU B 1 53 ? 4.129 5.203 8.586 1 93.06 53 GLU B O 1
ATOM 1541 N N . ALA B 1 54 ? 3.109 6.922 7.547 1 95.56 54 ALA B N 1
ATOM 1542 C CA . ALA B 1 54 ? 3.949 6.816 6.355 1 95.56 54 ALA B CA 1
ATOM 1543 C C . ALA B 1 54 ? 5.406 7.125 6.684 1 95.56 54 ALA B C 1
ATOM 1545 O O . ALA B 1 54 ? 6.312 6.418 6.246 1 95.56 54 ALA B O 1
ATOM 1546 N N . LEU B 1 55 ? 5.625 8.141 7.477 1 96.56 55 LEU B N 1
ATOM 1547 C CA . LEU B 1 55 ? 6.973 8.523 7.883 1 96.56 55 LEU B CA 1
ATOM 1548 C C . LEU B 1 55 ? 7.625 7.426 8.719 1 96.56 55 LEU B C 1
ATOM 1550 O O . LEU B 1 55 ? 8.789 7.094 8.508 1 96.56 55 LEU B O 1
ATOM 1554 N N . ALA B 1 56 ? 6.902 6.918 9.641 1 91.94 5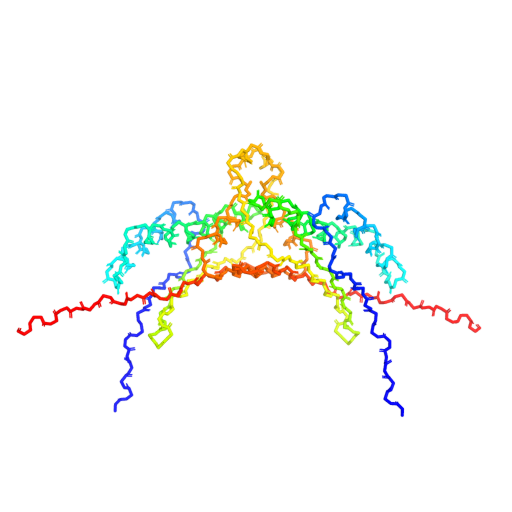6 ALA B N 1
ATOM 1555 C CA . ALA B 1 56 ? 7.41 5.859 10.508 1 91.94 56 ALA B CA 1
ATOM 1556 C C . ALA B 1 56 ? 7.781 4.617 9.703 1 91.94 56 ALA B C 1
ATOM 1558 O O . ALA B 1 56 ? 8.789 3.965 9.984 1 91.94 56 ALA B O 1
ATOM 1559 N N . ASN B 1 57 ? 6.957 4.289 8.727 1 89.06 57 ASN B N 1
ATOM 1560 C CA . ASN B 1 57 ? 7.266 3.146 7.871 1 89.06 57 ASN B CA 1
ATOM 1561 C C . ASN B 1 57 ? 8.586 3.344 7.125 1 89.06 57 ASN B C 1
ATOM 1563 O O . ASN B 1 57 ? 9.398 2.42 7.035 1 89.06 57 ASN B O 1
ATOM 1567 N N . ALA B 1 58 ? 8.781 4.496 6.621 1 91.75 58 ALA B N 1
ATOM 1568 C CA . ALA B 1 58 ? 10.031 4.797 5.93 1 91.75 58 ALA B CA 1
ATOM 1569 C C . ALA B 1 58 ? 11.219 4.715 6.887 1 91.75 58 ALA B C 1
ATOM 1571 O O . ALA B 1 58 ? 12.25 4.121 6.555 1 91.75 58 ALA B O 1
ATOM 1572 N N . ALA B 1 59 ? 11.055 5.223 8.07 1 91.06 59 ALA B N 1
ATOM 1573 C CA . ALA B 1 59 ? 12.141 5.301 9.039 1 91.06 59 ALA B CA 1
ATOM 1574 C C . ALA B 1 59 ? 12.461 3.922 9.617 1 91.06 59 ALA B C 1
ATOM 1576 O O . ALA B 1 59 ? 13.625 3.617 9.898 1 91.06 59 ALA B O 1
ATOM 1577 N N . GLU B 1 60 ? 11.469 3.102 9.719 1 85.88 60 GLU B N 1
ATOM 1578 C CA . GLU B 1 60 ? 11.641 1.851 10.453 1 85.88 60 GLU B CA 1
ATOM 1579 C C . GLU B 1 60 ? 11.914 0.688 9.508 1 85.88 60 GLU B C 1
ATOM 1581 O O . GLU B 1 60 ? 12.641 -0.245 9.859 1 85.88 60 GLU B O 1
ATOM 1586 N N . PHE B 1 61 ? 11.375 0.793 8.258 1 84.38 61 PHE B N 1
ATOM 1587 C CA . PHE B 1 61 ? 11.383 -0.427 7.461 1 84.38 61 PHE B CA 1
ATOM 1588 C C . PHE B 1 61 ? 12.211 -0.245 6.199 1 84.38 61 PHE B C 1
ATOM 1590 O O . PHE B 1 61 ? 12.648 -1.225 5.586 1 84.38 61 PHE B O 1
ATOM 1597 N N . ALA B 1 62 ? 12.453 0.92 5.844 1 88.06 62 ALA B N 1
ATOM 1598 C CA . ALA B 1 62 ? 13.039 1.143 4.527 1 88.06 62 ALA B CA 1
ATOM 1599 C C . ALA B 1 62 ? 14.508 0.717 4.504 1 88.06 62 ALA B C 1
ATOM 1601 O O . ALA B 1 62 ? 15.008 0.252 3.475 1 88.06 62 ALA B O 1
ATOM 1602 N N . TYR B 1 63 ? 15.148 0.753 5.66 1 88.88 63 TYR B N 1
ATOM 1603 C CA . TYR B 1 63 ? 16.594 0.583 5.617 1 88.88 63 TYR B CA 1
ATOM 1604 C C . TYR B 1 63 ? 17.062 -0.418 6.668 1 88.88 63 TYR B C 1
ATOM 1606 O O . TYR B 1 63 ? 18.141 -0.261 7.254 1 88.88 63 TYR B O 1
ATOM 1614 N N . THR B 1 64 ? 16.234 -1.358 6.93 1 81.81 64 THR B N 1
ATOM 1615 C CA . THR B 1 64 ? 16.516 -2.334 7.98 1 81.81 64 THR B CA 1
ATOM 1616 C C . THR B 1 64 ? 17.781 -3.129 7.66 1 81.81 64 THR B C 1
ATOM 1618 O O . THR B 1 64 ? 18.5 -3.539 8.57 1 81.81 64 THR B O 1
ATOM 1621 N N . ASN B 1 65 ? 18.125 -3.301 6.449 1 77.88 65 ASN B N 1
ATOM 1622 C CA . ASN B 1 65 ? 19.297 -4.09 6.082 1 77.88 65 ASN B CA 1
ATOM 1623 C C . ASN B 1 65 ? 20.453 -3.203 5.633 1 77.88 65 ASN B C 1
ATOM 1625 O O . ASN B 1 65 ? 21.469 -3.701 5.156 1 77.88 65 ASN B O 1
ATOM 1629 N N . ALA B 1 66 ? 20.203 -1.986 5.75 1 80.94 66 ALA B N 1
ATOM 1630 C CA . ALA B 1 66 ? 21.25 -1.069 5.289 1 80.94 66 ALA B CA 1
ATOM 1631 C C . ALA B 1 66 ? 22.219 -0.739 6.418 1 80.94 66 ALA B C 1
ATOM 1633 O O . ALA B 1 66 ? 21.859 -0.755 7.594 1 80.94 66 ALA B O 1
ATOM 1634 N N . THR B 1 67 ? 23.422 -0.558 6.09 1 80.94 67 THR B N 1
ATOM 1635 C CA . THR B 1 67 ? 24.469 -0.22 7.059 1 80.94 67 THR B CA 1
ATOM 1636 C C . THR B 1 67 ? 24.359 1.244 7.473 1 80.94 67 THR B C 1
ATOM 1638 O O . THR B 1 67 ? 24.844 1.627 8.539 1 80.94 67 THR B O 1
ATOM 1641 N N . GLU B 1 68 ? 23.859 2.027 6.613 1 82.38 68 GLU B N 1
ATOM 1642 C CA . GLU B 1 68 ? 23.688 3.449 6.883 1 82.38 68 GLU B CA 1
ATOM 1643 C C . GLU B 1 68 ? 22.234 3.873 6.676 1 82.38 68 GLU B C 1
ATOM 1645 O O . GLU B 1 68 ? 21.516 3.283 5.859 1 82.38 68 GLU B O 1
ATOM 1650 N N . PRO B 1 69 ? 21.938 4.82 7.52 1 84.75 69 PRO B N 1
ATOM 1651 C CA . PRO B 1 69 ? 20.578 5.32 7.289 1 84.75 69 PRO B CA 1
ATOM 1652 C C . PRO B 1 69 ? 20.391 5.906 5.895 1 84.75 69 PRO B C 1
ATOM 1654 O O . PRO B 1 69 ? 21.328 6.465 5.324 1 84.75 69 PRO B O 1
ATOM 1657 N N . GLY B 1 70 ? 19.297 5.656 5.293 1 94.44 70 GLY B N 1
ATOM 1658 C CA . GLY B 1 70 ? 18.938 6.246 4.016 1 94.44 70 GLY B CA 1
ATOM 1659 C C . GLY B 1 70 ? 18.062 7.48 4.152 1 94.44 70 GLY B C 1
ATOM 1660 O O . GLY B 1 70 ? 18.016 8.102 5.215 1 94.44 70 GLY B O 1
ATOM 1661 N N . LEU B 1 71 ? 17.531 7.926 3.043 1 97.44 71 LEU B N 1
ATOM 1662 C CA . LEU B 1 71 ? 16.828 9.195 3.02 1 97.44 71 LEU B CA 1
ATOM 1663 C C . LEU B 1 71 ? 15.32 8.984 2.873 1 97.44 71 LEU B C 1
ATOM 1665 O O . LEU B 1 71 ? 14.883 7.926 2.41 1 97.44 71 LEU B O 1
ATOM 1669 N N . MET B 1 72 ? 14.578 9.953 3.33 1 97.75 72 MET B N 1
ATOM 1670 C CA . MET B 1 72 ? 13.148 10.039 3.057 1 97.75 72 MET B CA 1
ATOM 1671 C C . MET B 1 72 ? 12.758 11.445 2.605 1 97.75 72 MET B C 1
ATOM 1673 O O . MET B 1 72 ? 13.531 12.391 2.785 1 97.75 72 MET B O 1
ATOM 1677 N N . HIS B 1 73 ? 11.633 11.609 1.953 1 98.44 73 HIS B N 1
ATOM 1678 C CA . HIS B 1 73 ? 11.109 12.828 1.354 1 98.44 73 HIS B CA 1
ATOM 1679 C C . HIS B 1 73 ? 9.625 12.992 1.657 1 98.44 73 HIS B C 1
ATOM 1681 O O . HIS B 1 73 ? 8.875 12.008 1.693 1 98.44 73 HIS B O 1
ATOM 1687 N N . VAL B 1 74 ? 9.234 14.242 1.9 1 98.69 74 VAL B N 1
ATOM 1688 C CA . VAL B 1 74 ? 7.816 14.547 2.072 1 98.69 74 VAL B CA 1
ATOM 1689 C C . VAL B 1 74 ? 7.426 15.719 1.18 1 98.69 74 VAL B C 1
ATOM 1691 O O . VAL B 1 74 ? 8.164 16.703 1.085 1 98.69 74 VAL B O 1
ATOM 1694 N N . ARG B 1 75 ? 6.379 15.586 0.48 1 98.62 75 ARG B N 1
ATOM 1695 C CA . ARG B 1 75 ? 5.781 16.672 -0.3 1 98.62 75 ARG B CA 1
ATOM 1696 C C . ARG B 1 75 ? 4.273 16.734 -0.078 1 98.62 75 ARG B C 1
ATOM 1698 O O . ARG B 1 75 ? 3.586 15.711 -0.161 1 98.62 75 ARG B O 1
ATOM 1705 N N . ALA B 1 76 ? 3.775 17.844 0.296 1 98.56 76 ALA B N 1
ATOM 1706 C CA . ALA B 1 76 ? 2.34 18.094 0.389 1 98.56 76 ALA B CA 1
ATOM 1707 C C . ALA B 1 76 ? 1.914 19.203 -0.569 1 98.56 76 ALA B C 1
ATOM 1709 O O . ALA B 1 76 ? 2.535 20.266 -0.61 1 98.56 76 ALA B O 1
ATOM 1710 N N . ASP B 1 77 ? 0.951 18.938 -1.357 1 97.62 77 ASP B N 1
ATOM 1711 C CA . ASP B 1 77 ? 0.394 19.906 -2.303 1 97.62 77 ASP B CA 1
ATOM 1712 C C . ASP B 1 77 ? -1.118 20.031 -2.133 1 97.62 77 ASP B C 1
ATOM 1714 O O . ASP B 1 77 ? -1.801 19.031 -1.859 1 97.62 77 ASP B O 1
ATOM 1718 N N . TYR B 1 78 ? -1.59 21.188 -2.395 1 96.69 78 TYR B N 1
ATOM 1719 C CA . TYR B 1 78 ? -3.023 21.453 -2.318 1 96.69 78 TYR B CA 1
ATOM 1720 C C . TYR B 1 78 ? -3.572 21.875 -3.676 1 96.69 78 TYR B C 1
ATOM 1722 O O . TYR B 1 78 ? -3.029 22.781 -4.32 1 96.69 78 TYR B O 1
ATOM 1730 N N . ASP B 1 79 ? -4.566 21.188 -4.117 1 95.25 79 ASP B N 1
ATOM 1731 C CA . ASP B 1 79 ? -5.316 21.578 -5.309 1 95.25 79 ASP B CA 1
ATOM 1732 C C . ASP B 1 79 ? -6.527 22.438 -4.941 1 95.25 79 ASP B C 1
ATOM 1734 O O . ASP B 1 79 ? -7.527 21.922 -4.434 1 95.25 79 ASP B O 1
ATOM 1738 N N . THR B 1 80 ? -6.473 23.641 -5.273 1 91.75 80 THR B N 1
ATOM 1739 C CA . THR B 1 80 ? -7.496 24.609 -4.875 1 91.75 80 THR B CA 1
ATOM 1740 C C . THR B 1 80 ? -8.828 24.266 -5.535 1 91.75 80 THR B C 1
ATOM 1742 O O . THR B 1 80 ? -9.875 24.312 -4.887 1 91.75 80 THR B O 1
ATOM 1745 N N . GLU B 1 81 ? -8.781 23.984 -6.773 1 92.5 81 GLU B N 1
ATOM 1746 C CA . GLU B 1 81 ? -10.016 23.719 -7.512 1 92.5 81 GLU B CA 1
ATOM 1747 C C . GLU B 1 81 ? -10.711 22.469 -6.984 1 92.5 81 GLU B C 1
ATOM 1749 O O . GLU B 1 81 ? -11.922 22.469 -6.766 1 92.5 81 GLU B O 1
ATOM 1754 N N . ALA B 1 82 ? -9.914 21.516 -6.68 1 94.5 82 ALA B N 1
ATOM 1755 C CA . ALA B 1 82 ? -10.5 20.25 -6.234 1 94.5 82 ALA B CA 1
ATOM 1756 C C . ALA B 1 82 ? -10.68 20.219 -4.719 1 94.5 82 ALA B C 1
ATOM 1758 O O . ALA B 1 82 ? -11.305 19.312 -4.176 1 94.5 82 ALA B O 1
ATOM 1759 N N . GLU B 1 83 ? -10.086 21.188 -4.012 1 95.44 83 GLU B N 1
ATOM 1760 C CA . GLU B 1 83 ? -10.062 21.219 -2.555 1 95.44 83 GLU B CA 1
ATOM 1761 C C . GLU B 1 83 ? -9.5 19.922 -1.977 1 95.44 83 GLU B C 1
ATOM 1763 O O . GLU B 1 83 ? -10.086 19.344 -1.063 1 95.44 83 GLU B O 1
ATOM 1768 N N . THR B 1 84 ? -8.422 19.531 -2.566 1 97.06 84 THR B N 1
ATOM 1769 C CA . THR B 1 84 ? -7.809 18.25 -2.223 1 97.06 84 THR B CA 1
ATOM 1770 C C . THR B 1 84 ? -6.375 18.453 -1.746 1 97.06 84 THR B C 1
ATOM 1772 O O . THR B 1 84 ? -5.59 19.141 -2.4 1 97.06 84 THR B O 1
ATOM 1775 N N . LEU B 1 85 ? -6.102 17.891 -0.583 1 97.81 85 LEU B N 1
ATOM 1776 C CA . LEU B 1 85 ? -4.738 17.828 -0.079 1 97.81 85 LEU B CA 1
ATOM 1777 C C . LEU B 1 85 ? -4.102 16.484 -0.421 1 97.81 85 LEU B C 1
ATOM 1779 O O . LEU B 1 85 ? -4.688 15.43 -0.162 1 97.81 85 LEU B O 1
ATOM 1783 N N . THR B 1 86 ? -2.947 16.531 -1.074 1 98.62 86 THR B N 1
ATOM 1784 C CA . THR B 1 86 ? -2.166 15.328 -1.378 1 98.62 86 THR B CA 1
ATOM 1785 C C . THR B 1 86 ? -0.814 15.375 -0.672 1 98.62 86 THR B C 1
ATOM 1787 O O . THR B 1 86 ? -0.083 16.359 -0.782 1 98.62 86 THR B O 1
ATOM 1790 N N . VAL B 1 87 ? -0.52 14.359 0.093 1 98.75 87 VAL B N 1
ATOM 1791 C CA . VAL B 1 87 ? 0.778 14.219 0.744 1 98.75 87 VAL B CA 1
ATOM 1792 C C . VAL B 1 87 ? 1.487 12.969 0.218 1 98.75 87 VAL B C 1
ATOM 1794 O O . VAL B 1 87 ? 0.909 11.883 0.196 1 98.75 87 VAL B O 1
ATOM 1797 N N . VAL B 1 88 ? 2.697 13.133 -0.22 1 98.81 88 VAL B N 1
ATOM 1798 C CA . VAL B 1 88 ? 3.521 12.023 -0.687 1 98.81 88 VAL B CA 1
ATOM 1799 C C . VAL B 1 88 ? 4.734 11.859 0.226 1 98.81 88 VAL B C 1
ATOM 1801 O O . VAL B 1 88 ? 5.484 12.812 0.448 1 98.81 88 VAL B O 1
ATOM 1804 N N . VAL B 1 89 ? 4.895 10.68 0.788 1 98.62 89 VAL B N 1
ATOM 1805 C CA . VAL B 1 89 ? 6.086 10.281 1.531 1 98.62 89 VAL B CA 1
ATOM 1806 C C . VAL B 1 89 ? 6.855 9.219 0.744 1 98.62 89 VAL B C 1
ATOM 1808 O O . VAL B 1 89 ? 6.281 8.211 0.325 1 98.62 89 VAL B O 1
ATOM 1811 N N . ALA B 1 90 ? 8.109 9.492 0.522 1 98.31 90 ALA B N 1
ATOM 1812 C CA . ALA B 1 90 ? 8.906 8.562 -0.267 1 98.31 90 ALA B CA 1
ATOM 1813 C C . ALA B 1 90 ? 10.211 8.211 0.448 1 98.31 90 ALA B C 1
ATOM 1815 O O . ALA B 1 90 ? 10.758 9.031 1.188 1 98.31 90 ALA B O 1
ATOM 1816 N N . ASP B 1 91 ? 10.688 7.012 0.282 1 96.94 91 ASP B N 1
ATOM 1817 C CA . ASP B 1 91 ? 12.016 6.57 0.684 1 96.94 91 ASP B CA 1
ATOM 1818 C C . ASP B 1 91 ? 12.766 5.938 -0.489 1 96.94 91 ASP B C 1
ATOM 1820 O O . ASP B 1 91 ? 12.211 5.805 -1.584 1 96.94 91 ASP B O 1
ATOM 1824 N N . GLU B 1 92 ? 13.984 5.664 -0.249 1 95.38 92 GLU B N 1
ATOM 1825 C CA . GLU B 1 92 ? 14.82 5.09 -1.298 1 95.38 92 GLU B CA 1
ATOM 1826 C C . GLU B 1 92 ? 15.289 3.686 -0.927 1 95.38 92 GLU B C 1
ATOM 1828 O O . GLU B 1 92 ? 16.266 3.186 -1.477 1 95.38 92 GLU B O 1
ATOM 1833 N N . GLY B 1 93 ? 14.633 3.137 0.098 1 92.75 93 GLY B N 1
ATOM 1834 C CA . GLY B 1 93 ? 15.023 1.818 0.57 1 92.75 93 GLY B CA 1
ATOM 1835 C C . GLY B 1 93 ? 14.039 0.729 0.183 1 92.75 93 GLY B C 1
ATOM 1836 O O . GLY B 1 93 ? 13.258 0.898 -0.753 1 92.75 93 GLY B O 1
ATOM 1837 N N . THR B 1 94 ? 14.266 -0.414 0.841 1 85.56 94 THR B N 1
ATOM 1838 C CA . THR B 1 94 ? 13.391 -1.569 0.664 1 85.56 94 THR B CA 1
ATOM 1839 C C . THR B 1 94 ? 12.742 -1.963 1.985 1 85.56 94 THR B C 1
ATOM 1841 O O . THR B 1 94 ? 13.43 -2.211 2.977 1 85.56 94 THR B O 1
ATOM 1844 N N . TRP B 1 95 ? 11.406 -1.812 1.88 1 80.56 95 TRP B N 1
ATOM 1845 C CA . TRP B 1 95 ? 10.703 -2.189 3.102 1 80.56 95 TRP B CA 1
ATOM 1846 C C . TRP B 1 95 ? 10.891 -3.672 3.402 1 80.56 95 TRP B C 1
ATOM 1848 O O . TRP B 1 95 ? 10.516 -4.527 2.6 1 80.56 95 TRP B O 1
ATOM 1858 N N . ARG B 1 96 ? 11.562 -3.99 4.5 1 71.75 96 ARG B N 1
ATOM 1859 C CA . ARG B 1 96 ? 11.812 -5.371 4.895 1 71.75 96 ARG B CA 1
ATOM 1860 C C . ARG B 1 96 ? 11.484 -5.59 6.367 1 71.75 96 ARG B C 1
ATOM 1862 O O . ARG B 1 96 ? 11.477 -4.641 7.152 1 71.75 96 ARG B O 1
ATOM 1869 N N . ILE B 1 97 ? 10.953 -6.816 6.562 1 61.41 97 ILE B N 1
ATOM 1870 C CA . ILE B 1 97 ? 10.734 -7.18 7.961 1 61.41 97 ILE B CA 1
ATOM 1871 C C . ILE B 1 97 ? 11.977 -7.879 8.508 1 61.41 97 ILE B C 1
ATOM 1873 O O . ILE B 1 97 ? 12.492 -8.82 7.895 1 61.41 97 ILE B O 1
ATOM 1877 N N . GLY B 1 98 ? 12.641 -7.211 9.438 1 57.06 98 GLY B N 1
ATOM 1878 C CA . GLY B 1 98 ? 13.789 -7.855 10.062 1 57.06 98 GLY B CA 1
ATOM 1879 C C . GLY B 1 98 ? 13.422 -9.117 10.82 1 57.06 98 GLY B C 1
ATOM 1880 O O . GLY B 1 98 ? 12.25 -9.344 11.133 1 57.06 98 GLY B O 1
ATOM 1881 N N . ASP B 1 99 ? 14.273 -10.117 10.883 1 53.34 99 ASP B N 1
ATOM 1882 C CA . ASP B 1 99 ? 14.172 -11.359 11.633 1 53.34 99 ASP B CA 1
ATOM 1883 C C . ASP B 1 99 ? 13.586 -11.125 13.023 1 53.34 99 ASP B C 1
ATOM 1885 O O . ASP B 1 99 ? 12.828 -11.945 13.531 1 53.34 99 ASP B O 1
ATOM 1889 N N . THR B 1 100 ? 14.047 -10.195 13.711 1 46.34 100 THR B N 1
ATOM 1890 C CA . THR B 1 100 ? 13.734 -9.93 15.117 1 46.34 100 THR B CA 1
ATOM 1891 C C . THR B 1 100 ? 12.352 -9.289 15.25 1 46.34 100 THR B C 1
ATOM 1893 O O . THR B 1 100 ? 11.82 -9.172 16.359 1 46.34 100 THR B O 1
ATOM 1896 N N . ASP B 1 101 ? 11.836 -8.852 14.336 1 49.94 101 ASP B N 1
ATOM 1897 C CA . ASP B 1 101 ? 10.742 -7.883 14.359 1 49.94 101 ASP B CA 1
ATOM 1898 C C . ASP B 1 101 ? 9.391 -8.578 14.453 1 49.94 101 ASP B C 1
ATOM 1900 O O . ASP B 1 101 ? 8.344 -7.93 14.406 1 49.94 101 ASP B O 1
ATOM 1904 N N . HIS B 1 102 ? 9.414 -9.852 14.555 1 46.69 102 HIS B N 1
ATOM 1905 C CA . HIS B 1 102 ? 8.219 -10.672 14.648 1 46.69 102 HIS B CA 1
ATOM 1906 C C . HIS B 1 102 ? 7.312 -10.203 15.789 1 46.69 102 HIS B C 1
ATOM 1908 O O . HIS B 1 102 ? 6.16 -10.625 15.891 1 46.69 102 HIS B O 1
ATOM 1914 N N . LYS B 1 103 ? 7.93 -9.602 16.719 1 43.22 103 LYS B N 1
ATOM 1915 C CA . LYS B 1 103 ? 7.234 -9.562 18 1 43.22 103 LYS B CA 1
ATOM 1916 C C . LYS B 1 103 ? 6.5 -8.234 18.188 1 43.22 103 LYS B C 1
ATOM 1918 O O . LYS B 1 103 ? 5.949 -7.969 19.25 1 43.22 103 LYS B O 1
ATOM 1923 N N . ASN B 1 104 ? 6.703 -7.309 17.406 1 43.62 104 ASN B N 1
ATOM 1924 C CA . ASN B 1 104 ? 6.098 -6.055 17.844 1 43.62 104 ASN B CA 1
ATOM 1925 C C . ASN B 1 104 ? 4.723 -5.848 17.203 1 43.62 104 ASN B C 1
ATOM 1927 O O . ASN B 1 104 ? 4.621 -5.602 16 1 43.62 104 ASN B O 1
ATOM 1931 N N . PRO B 1 105 ? 3.74 -6.023 18.031 1 43.09 105 PRO B N 1
ATOM 1932 C CA . PRO B 1 105 ? 2.32 -5.902 17.688 1 43.09 105 PRO B CA 1
ATOM 1933 C C . PRO B 1 105 ? 2.006 -4.629 16.906 1 43.09 105 PRO B C 1
ATOM 1935 O O . PRO B 1 105 ? 1.006 -4.574 16.188 1 43.09 105 PRO B O 1
ATOM 1938 N N . ALA B 1 106 ? 2.617 -3.492 17.312 1 43.41 106 ALA B N 1
ATOM 1939 C CA . ALA B 1 106 ? 2.344 -2.229 16.625 1 43.41 106 ALA B CA 1
ATOM 1940 C C . ALA B 1 106 ? 2.67 -2.326 15.141 1 43.41 106 ALA B C 1
ATOM 1942 O O . ALA B 1 106 ? 2.248 -1.479 14.352 1 43.41 106 ALA B O 1
ATOM 1943 N N . ARG B 1 107 ? 3.229 -3.496 14.844 1 50.03 107 ARG B N 1
ATOM 1944 C CA . ARG B 1 107 ? 3.814 -3.83 13.547 1 50.03 107 ARG B CA 1
ATOM 1945 C C . ARG B 1 107 ? 2.77 -4.434 12.609 1 50.03 107 ARG B C 1
ATOM 1947 O O . ARG B 1 107 ? 1.958 -5.262 13.031 1 50.03 107 ARG B O 1
ATOM 1954 N N . GLY B 1 108 ? 1.88 -3.758 12.039 1 61.16 108 GLY B N 1
ATOM 1955 C CA . GLY B 1 108 ? 0.918 -4.141 11.023 1 61.16 108 GLY B CA 1
ATOM 1956 C C . GLY B 1 108 ? -0.286 -3.219 10.961 1 61.16 108 GLY B C 1
ATOM 1957 O O . GLY B 1 108 ? -1.127 -3.346 10.07 1 61.16 108 GLY B O 1
ATOM 1958 N N . ARG B 1 109 ? -0.124 -2.26 11.828 1 69.06 109 ARG B N 1
ATOM 1959 C CA . ARG B 1 109 ? -1.333 -1.445 11.891 1 69.06 109 ARG B CA 1
ATOM 1960 C C . ARG B 1 109 ? -1.196 -0.192 11.039 1 69.06 109 ARG B C 1
ATOM 1962 O O . ARG B 1 109 ? -2.191 0.462 10.719 1 69.06 109 ARG B O 1
ATOM 1969 N N . GLY B 1 110 ? -0.047 -0.024 10.656 1 81.25 110 GLY B N 1
ATOM 1970 C CA . GLY B 1 110 ? 0.174 1.282 10.055 1 81.25 110 GLY B CA 1
ATOM 1971 C C . GLY B 1 110 ? -0.545 1.46 8.734 1 81.25 110 GLY B C 1
ATOM 1972 O O . GLY B 1 110 ? -1.158 2.5 8.492 1 81.25 110 GLY B O 1
ATOM 1973 N N . ILE B 1 111 ? -0.604 0.44 7.977 1 84.38 111 ILE B N 1
ATOM 1974 C CA . ILE B 1 111 ? -1.155 0.592 6.633 1 84.38 111 ILE B CA 1
ATOM 1975 C C . ILE B 1 111 ? -2.68 0.601 6.699 1 84.38 111 ILE B C 1
ATOM 1977 O O . ILE B 1 111 ? -3.326 1.509 6.172 1 84.38 111 ILE B O 1
ATOM 1981 N N . PRO B 1 112 ? -3.318 -0.328 7.414 1 83.31 112 PRO B N 1
ATOM 1982 C CA . PRO B 1 112 ? -4.77 -0.228 7.582 1 83.31 112 PRO B CA 1
ATOM 1983 C C . PRO B 1 112 ? -5.199 1.098 8.211 1 83.31 112 PRO B C 1
ATOM 1985 O O . PRO B 1 112 ? -6.254 1.635 7.863 1 83.31 112 PRO B O 1
ATOM 1988 N N . LEU B 1 113 ? -4.398 1.623 9.102 1 87.25 113 LEU B N 1
ATOM 1989 C CA . LEU B 1 113 ? -4.707 2.906 9.719 1 87.25 113 LEU B CA 1
ATOM 1990 C C . LEU B 1 113 ? -4.668 4.031 8.695 1 87.25 113 LEU B C 1
ATOM 1992 O O . LEU B 1 113 ? -5.555 4.887 8.672 1 87.25 113 LEU B O 1
ATOM 1996 N N . MET B 1 114 ? -3.648 4.039 7.836 1 91.81 114 MET B N 1
ATOM 1997 C CA . MET B 1 114 ? -3.584 5.039 6.777 1 91.81 114 MET B CA 1
ATOM 1998 C C . MET B 1 114 ? -4.824 4.98 5.895 1 91.81 114 MET B C 1
ATOM 2000 O O . MET B 1 114 ? -5.395 6.016 5.543 1 91.81 114 MET B O 1
ATOM 2004 N N . HIS B 1 115 ? -5.203 3.836 5.637 1 89.12 115 HIS B N 1
ATOM 2005 C CA . HIS B 1 115 ? -6.387 3.648 4.809 1 89.12 115 HIS B CA 1
ATOM 2006 C C . HIS B 1 115 ? -7.629 4.219 5.484 1 89.12 115 HIS B C 1
ATOM 2008 O O . HIS B 1 115 ? -8.43 4.902 4.848 1 89.12 115 HIS B O 1
ATOM 2014 N N . ALA B 1 116 ? -7.766 3.98 6.707 1 88.75 116 ALA B N 1
ATOM 2015 C CA . ALA B 1 116 ? -8.945 4.418 7.445 1 88.75 116 ALA B CA 1
ATOM 2016 C C . ALA B 1 116 ? -8.969 5.934 7.598 1 88.75 116 ALA B C 1
ATOM 2018 O O . ALA B 1 116 ? -10.039 6.539 7.699 1 88.75 116 ALA B O 1
ATOM 2019 N N . LEU B 1 117 ? -7.848 6.535 7.57 1 93.62 117 LEU B N 1
ATOM 2020 C CA . LEU B 1 117 ? -7.734 7.945 7.914 1 93.62 117 LEU B CA 1
ATOM 2021 C C . LEU B 1 117 ? -7.684 8.812 6.66 1 93.62 117 LEU B C 1
ATOM 2023 O O . LEU B 1 117 ? -7.578 10.039 6.746 1 93.62 117 LEU B O 1
ATOM 2027 N N . THR B 1 118 ? -7.73 8.219 5.457 1 96.12 118 THR B N 1
ATOM 2028 C CA . THR B 1 118 ? -7.605 8.953 4.207 1 96.12 118 THR B CA 1
ATOM 2029 C C . THR B 1 118 ? -8.766 8.633 3.27 1 96.12 118 THR B C 1
ATOM 2031 O O . THR B 1 118 ? -9.445 7.621 3.443 1 96.12 118 THR B O 1
ATOM 2034 N N . ASP B 1 119 ? -9.055 9.578 2.316 1 96.25 119 ASP B N 1
ATOM 2035 C CA . ASP B 1 119 ? -10.008 9.266 1.257 1 96.25 119 ASP B CA 1
ATOM 2036 C C . ASP B 1 119 ? -9.414 8.297 0.245 1 96.25 119 ASP B C 1
ATOM 2038 O O . ASP B 1 119 ? -10.133 7.5 -0.359 1 96.25 119 ASP B O 1
ATOM 2042 N N . ARG B 1 120 ? -8.094 8.375 0.042 1 96.62 120 ARG B N 1
ATOM 2043 C CA . ARG B 1 120 ? -7.363 7.453 -0.82 1 96.62 120 ARG B CA 1
ATOM 2044 C C . ARG B 1 120 ? -5.91 7.316 -0.367 1 96.62 120 ARG B C 1
ATOM 2046 O O . ARG B 1 120 ? -5.254 8.312 -0.061 1 96.62 120 ARG B O 1
ATOM 2053 N N . ALA B 1 121 ? -5.438 6.152 -0.273 1 97 121 ALA B N 1
ATOM 2054 C CA . ALA B 1 121 ? -4.043 5.844 0.031 1 97 121 ALA B CA 1
ATOM 2055 C C . ALA B 1 121 ? -3.451 4.898 -1.011 1 97 121 ALA B C 1
ATOM 2057 O O . ALA B 1 121 ? -3.992 3.818 -1.26 1 97 121 ALA B O 1
ATOM 2058 N N . VAL B 1 122 ? -2.4 5.324 -1.631 1 97.62 122 VAL B N 1
ATOM 2059 C CA . VAL B 1 122 ? -1.701 4.488 -2.6 1 97.62 122 VAL B CA 1
ATOM 2060 C C . VAL B 1 122 ? -0.27 4.238 -2.129 1 97.62 122 VAL B C 1
ATOM 2062 O O . VAL B 1 122 ? 0.477 5.184 -1.862 1 97.62 122 VAL B O 1
ATOM 2065 N N . ILE B 1 123 ? 0.061 3.008 -1.979 1 96.12 123 ILE B N 1
ATOM 2066 C CA . ILE B 1 123 ? 1.431 2.604 -1.679 1 96.12 123 ILE B CA 1
ATOM 2067 C C . ILE B 1 123 ? 2.049 1.927 -2.9 1 96.12 123 ILE B C 1
ATOM 2069 O O . ILE B 1 123 ? 1.533 0.917 -3.387 1 96.12 123 ILE B O 1
ATOM 2073 N N . ASP B 1 124 ? 3.076 2.516 -3.41 1 97.12 124 ASP B N 1
ATOM 2074 C CA . ASP B 1 124 ? 3.791 2.037 -4.59 1 97.12 124 ASP B CA 1
ATOM 2075 C C . ASP B 1 124 ? 5.223 1.64 -4.238 1 97.12 124 ASP B C 1
ATOM 2077 O O . ASP B 1 124 ? 6.09 2.5 -4.074 1 97.12 124 ASP B O 1
ATOM 2081 N N . ALA B 1 125 ? 5.449 0.355 -4.109 1 94.62 125 ALA B N 1
ATOM 2082 C CA . ALA B 1 125 ? 6.746 -0.163 -3.678 1 94.62 125 ALA B CA 1
ATOM 2083 C C . ALA B 1 125 ? 7.516 -0.757 -4.852 1 94.62 125 ALA B C 1
ATOM 2085 O O . ALA B 1 125 ? 6.988 -1.586 -5.598 1 94.62 125 ALA B O 1
ATOM 2086 N N . THR B 1 126 ? 8.766 -0.332 -5.023 1 93.25 126 THR B N 1
ATOM 2087 C CA . THR B 1 126 ? 9.719 -0.847 -6.004 1 93.25 126 THR B CA 1
ATOM 2088 C C . THR B 1 126 ? 11.055 -1.161 -5.348 1 93.25 126 THR B C 1
ATOM 2090 O O . THR B 1 126 ? 11.281 -0.818 -4.188 1 93.25 126 THR B O 1
ATOM 2093 N N . PRO B 1 127 ? 11.938 -1.845 -6.004 1 88.81 127 PRO B N 1
ATOM 2094 C CA . PRO B 1 127 ? 13.258 -2.133 -5.438 1 88.81 127 PRO B CA 1
ATOM 2095 C C . PRO B 1 127 ? 14.055 -0.867 -5.137 1 88.81 127 PRO B C 1
ATOM 2097 O O . PRO B 1 127 ? 15.055 -0.922 -4.41 1 88.81 127 PRO B O 1
ATOM 2100 N N . THR B 1 128 ? 13.602 0.273 -5.719 1 91.5 128 THR B N 1
ATOM 2101 C CA . THR B 1 128 ? 14.391 1.484 -5.52 1 91.5 128 THR B CA 1
ATOM 2102 C C . THR B 1 128 ? 13.727 2.402 -4.5 1 91.5 128 THR B C 1
ATOM 2104 O O . THR B 1 128 ? 14.188 3.525 -4.273 1 91.5 128 THR B O 1
ATOM 2107 N N . GLY B 1 129 ? 12.695 1.956 -3.971 1 95.31 129 GLY B N 1
ATOM 2108 C CA . GLY B 1 129 ? 12.062 2.748 -2.928 1 95.31 129 GLY B CA 1
ATOM 2109 C C . GLY B 1 129 ? 10.562 2.553 -2.859 1 95.31 129 GLY B C 1
ATOM 2110 O O . GLY B 1 129 ? 9.992 1.809 -3.658 1 95.31 129 GLY B O 1
ATOM 2111 N N . THR B 1 130 ? 9.969 3.182 -1.889 1 95.88 130 THR B N 1
ATOM 2112 C CA . THR B 1 130 ? 8.523 3.148 -1.682 1 95.88 130 THR B CA 1
ATOM 2113 C C . THR B 1 130 ? 7.949 4.562 -1.664 1 95.88 130 THR B C 1
ATOM 2115 O O . THR B 1 130 ? 8.531 5.465 -1.062 1 95.88 130 THR B O 1
ATOM 2118 N N . LYS B 1 131 ? 6.867 4.715 -2.408 1 97.94 131 LYS B N 1
ATOM 2119 C CA . LYS B 1 131 ? 6.129 5.973 -2.42 1 97.94 131 LYS B CA 1
ATOM 2120 C C . LYS B 1 131 ? 4.719 5.789 -1.863 1 97.94 131 LYS B C 1
ATOM 2122 O O . LYS B 1 131 ? 3.957 4.953 -2.354 1 97.94 131 LYS B O 1
ATOM 2127 N N . VAL B 1 132 ? 4.418 6.52 -0.83 1 97.81 132 VAL B N 1
ATOM 2128 C CA . VAL B 1 132 ? 3.094 6.535 -0.218 1 97.81 132 VAL B CA 1
ATOM 2129 C C . VAL B 1 132 ? 2.381 7.84 -0.565 1 97.81 132 VAL B C 1
ATOM 2131 O O . VAL B 1 132 ? 2.863 8.922 -0.236 1 97.81 132 VAL B O 1
ATOM 2134 N N . ARG B 1 133 ? 1.261 7.758 -1.253 1 98.75 133 ARG B N 1
ATOM 2135 C CA . ARG B 1 133 ? 0.444 8.922 -1.596 1 98.75 133 ARG B CA 1
ATOM 2136 C C . ARG B 1 133 ? -0.871 8.906 -0.824 1 98.75 133 ARG B C 1
ATOM 2138 O O . ARG B 1 133 ? -1.657 7.965 -0.937 1 98.75 133 ARG B O 1
ATOM 2145 N N . LEU B 1 134 ? -1.075 9.906 -0.04 1 98.62 134 LEU B N 1
ATOM 2146 C CA . LEU B 1 134 ? -2.271 10.07 0.778 1 98.62 134 LEU B CA 1
ATOM 2147 C C . LEU B 1 134 ? -3.084 11.273 0.315 1 98.62 134 LEU B C 1
ATOM 2149 O O . LEU B 1 134 ? -2.523 12.344 0.049 1 98.62 134 LEU B O 1
ATOM 2153 N N . GLN B 1 135 ? -4.43 11.117 0.265 1 98.69 135 GLN B N 1
ATOM 2154 C CA . GLN B 1 135 ? -5.262 12.211 -0.222 1 98.69 135 GLN B CA 1
ATOM 2155 C C . GLN B 1 135 ? 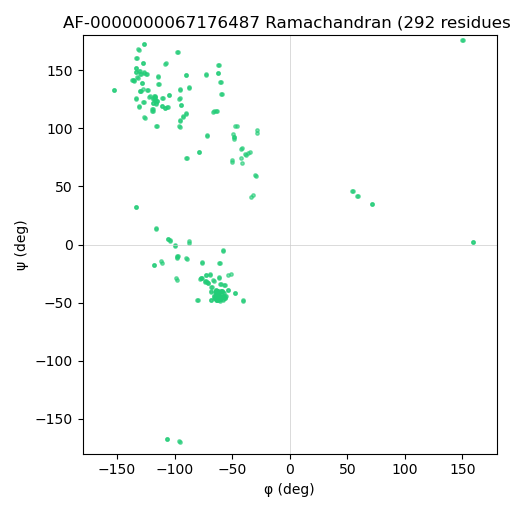-6.48 12.422 0.675 1 98.69 135 GLN B C 1
ATOM 2157 O O . GLN B 1 135 ? -7.07 11.453 1.158 1 98.69 135 GLN B O 1
ATOM 2162 N N . TRP B 1 136 ? -6.816 13.641 0.884 1 97.94 136 TRP B N 1
ATOM 2163 C CA . TRP B 1 136 ? -8.023 14.07 1.58 1 97.94 136 TRP B CA 1
ATOM 2164 C C . TRP B 1 136 ? -8.805 15.078 0.744 1 97.94 136 TRP B C 1
ATOM 2166 O O . TRP B 1 136 ? -8.234 16.047 0.231 1 97.94 136 TRP B O 1
ATOM 2176 N N . GLN B 1 137 ? -10.062 14.93 0.613 1 96.94 137 GLN B N 1
ATOM 2177 C CA . GLN B 1 137 ? -10.945 15.859 -0.087 1 96.94 137 GLN B CA 1
ATOM 2178 C C . GLN B 1 137 ? -11.633 16.797 0.891 1 96.94 137 GLN B C 1
ATOM 2180 O O . GLN B 1 137 ? -11.531 16.625 2.107 1 96.94 137 GLN B O 1
ATOM 2185 N N . ASN B 1 138 ? -12.25 17.891 0.367 1 96 138 ASN B N 1
ATOM 2186 C CA . ASN B 1 138 ? -13.023 18.875 1.129 1 96 138 ASN B CA 1
ATOM 2187 C C . ASN B 1 138 ? -12.18 19.531 2.217 1 96 138 ASN B C 1
ATOM 2189 O O . ASN B 1 138 ? -12.609 19.625 3.365 1 96 138 ASN B O 1
ATOM 2193 N N . ILE B 1 139 ? -11 19.828 1.831 1 95 139 ILE B N 1
ATOM 2194 C CA . ILE B 1 139 ? -10.094 20.578 2.693 1 95 139 ILE B CA 1
ATOM 2195 C C . ILE B 1 139 ? -10.188 22.062 2.367 1 95 139 ILE B C 1
ATOM 2197 O O . ILE B 1 139 ? -9.922 22.469 1.237 1 95 139 ILE B O 1
ATOM 2201 N N . ALA B 1 140 ? -10.562 22.891 3.32 1 91.88 140 ALA B N 1
ATOM 2202 C CA . ALA B 1 140 ? -10.727 24.312 3.102 1 91.88 140 ALA B CA 1
ATOM 2203 C C . ALA B 1 140 ? -9.469 25.078 3.502 1 91.88 140 ALA B C 1
ATOM 2205 O O . ALA B 1 140 ? -8.883 24.812 4.555 1 91.88 140 ALA B O 1
ATOM 2206 N N . ARG B 1 141 ? -9.055 25.969 2.658 1 90.5 141 ARG B N 1
ATOM 2207 C CA . ARG B 1 141 ? -7.914 26.828 2.98 1 90.5 141 ARG B CA 1
ATOM 2208 C C . ARG B 1 141 ? -8.297 27.875 4.016 1 90.5 141 ARG B C 1
ATOM 2210 O O . ARG B 1 141 ? -9.438 28.344 4.047 1 90.5 141 ARG B O 1
ATOM 2217 N N . SER B 1 142 ? -7.281 28.203 4.867 1 86.94 142 SER B N 1
ATOM 2218 C CA . SER B 1 142 ? -7.52 29.281 5.812 1 86.94 142 SER B CA 1
ATOM 2219 C C . SER B 1 142 ? -7.68 30.625 5.094 1 86.94 142 SER B C 1
ATOM 2221 O O . SER B 1 142 ? -6.98 30.891 4.113 1 86.94 142 SER B O 1
ATOM 2223 N N . VAL B 1 143 ? -8.891 31.25 5.145 1 73.06 143 VAL B N 1
ATOM 2224 C CA . VAL B 1 143 ? -9.133 32.562 4.562 1 73.06 143 VAL B CA 1
ATOM 2225 C C . VAL B 1 143 ? -8.445 33.625 5.406 1 73.06 143 VAL B C 1
ATOM 2227 O O . VAL B 1 143 ? -8.492 33.594 6.637 1 73.06 143 VAL B O 1
ATOM 2230 N N . THR B 1 144 ? -7.25 34.031 5.094 1 59.44 144 THR B N 1
ATOM 2231 C CA . THR B 1 144 ? -6.746 35.219 5.805 1 59.44 144 THR B CA 1
ATOM 2232 C C . THR B 1 144 ? -7.777 36.344 5.793 1 59.44 144 THR B C 1
ATOM 2234 O O . THR B 1 144 ? -8.32 36.656 4.742 1 59.44 144 THR B O 1
ATOM 2237 N N . SER B 1 145 ? -8.68 36.469 6.777 1 51.12 145 SER B N 1
ATOM 2238 C CA . SER B 1 145 ? -9.523 37.656 6.898 1 51.12 145 SER B CA 1
ATOM 2239 C C . SER B 1 145 ? -8.727 38.938 6.629 1 51.12 145 SER B C 1
ATOM 2241 O O . SER B 1 145 ? -7.695 39.188 7.258 1 51.12 145 SER B O 1
ATOM 2243 N N . GLU B 1 146 ? -8.5 39.375 5.375 1 43.41 146 GLU B N 1
ATOM 2244 C CA . GLU B 1 146 ? -8.125 40.781 5.262 1 43.41 146 GLU B CA 1
ATOM 2245 C C . GLU B 1 146 ? -9.102 41.688 6.023 1 43.41 146 GLU B C 1
ATOM 2247 O O . GLU B 1 146 ? -10.297 41.719 5.719 1 43.41 146 GLU B O 1
ATOM 2252 N N . LEU B 1 147 ? -9.078 41.656 7.273 1 40.75 147 LEU B N 1
ATOM 2253 C CA . LEU B 1 147 ? -9.68 42.812 7.93 1 40.75 147 LEU B CA 1
ATOM 2254 C C . LEU B 1 147 ? -9.359 44.094 7.168 1 40.75 147 LEU B C 1
ATOM 2256 O O . LEU B 1 147 ? -8.195 44.469 7 1 40.75 147 LEU B O 1
ATOM 2260 N N . ARG B 1 148 ? -10.062 44.375 6.004 1 34.75 148 ARG B N 1
ATOM 2261 C CA . ARG B 1 148 ? -10.344 45.781 5.82 1 34.75 148 ARG B CA 1
ATOM 2262 C C . ARG B 1 148 ? -11.305 46.312 6.883 1 34.75 148 ARG B C 1
ATOM 2264 O O . ARG B 1 148 ? -12.219 45.594 7.305 1 34.75 148 ARG B O 1
#

Secondary structure (DSSP, 8-state):
--------EEEEEEEE--HHHHHHHHHHHHHHHHHHEE--HHHHHHHHHHHHHHHHHHHHHTTTT-SS--EEEEEEEEETTTTEEEEEEEESS-----GGGGG-TTTT-HHHHHHHHSSEEEEEEETTEEEEEEEE-SPEE-------/--------EEEEEEEE--HHHHHHHHHHHHHHHHHHEE--HHHHHHHHHHHHHHHHHHHHHTTTT-SS--EEEEEEEEETTTTEEEEEEEESS-----GGGGG-TTTT-HHHHHHHHSSEEEEEEETTEEEEEEEESSPEE-------

Sequence (296 aa):
MTDAGESTSFIKAGVVAAPERAAQLRREFSEWLGTHFTLDPVRASDIVLAVNEALANAAEFAYTNATEPGLMHVRADYDTEAETLTVVVADEGTWRIGDTDHKNPARGRGIPLMHALTDRAVIDATPTGTKVRLQWQNIARSVTSELRMTDAGESTSFIKAGVVAAPERAAQLRREFSEWLGTHFTLDPVRASDIVLAVNEALANAAEFAYTNATEPGLMHVRADYDTEAETLTVVVADEGTWRIGDTDHKNPARGRGIPLMHALTDRAVIDATPTGTKVRLQWQNIARSVTSELR

InterPro domains:
  IPR003594 Histidine kinase/HSP90-like ATPase domain [PF13581] (16-136)
  IPR036890 Histidine kinase/HSP90-like ATPase superfamily [G3DSA:3.30.565.10] (11-145)
  IPR036890 Histidine kinase/HSP90-like ATPase superfamily [SSF55874] (23-135)
  IPR050267 Bacterial Anti-sigma-factor Serine-Protein Kinases [PTHR35526] (16-136)

Organism: Mycolicibacterium smegmatis (strain ATCC 700084 / mc(2)155) (NCBI:txid246196)

Solvent-accessible surface area (backbone atoms only — not comparable to full-atom values): 15438 Å² total; per-residue (Å²): 126,82,78,73,67,78,69,61,63,46,80,48,74,75,39,61,31,34,70,70,50,40,51,50,52,44,52,54,47,48,52,51,49,61,70,50,32,60,62,59,70,66,60,46,50,35,49,48,51,34,52,42,38,52,41,48,46,42,31,62,17,17,41,64,87,46,93,54,81,46,42,28,32,40,40,34,44,54,39,75,90,72,20,28,40,37,39,37,38,35,32,58,28,46,45,45,75,59,89,81,55,53,67,42,30,81,37,43,45,47,62,32,48,31,37,68,51,31,58,32,28,33,39,42,30,36,81,65,14,36,38,37,40,37,31,38,66,82,50,47,66,48,74,76,76,74,78,122,124,84,77,71,67,80,69,62,63,48,79,48,73,75,38,62,32,33,70,70,50,39,50,50,51,45,53,53,47,48,51,51,48,61,69,49,31,60,63,58,70,66,60,48,50,35,50,48,48,31,52,42,39,52,40,47,46,41,30,62,18,18,40,64,87,46,94,54,81,47,43,27,33,39,39,34,43,54,40,75,90,71,20,29,41,38,38,37,37,33,32,58,29,46,44,44,77,59,90,81,55,55,68,43,29,80,38,40,45,47,62,32,47,30,38,67,51,31,59,32,28,34,36,43,31,35,80,67,14,36,39,37,39,38,30,39,66,84,50,46,66,47,72,75,76,73,79,122

Nearest PDB structures (foldseek):
  1th8-assembly1_A-2  TM=8.225E-01  e=1.239E-08  Geobacillus stearothermophilus
  7ssj-assembly1_A-2  TM=5.344E-01  e=6.052E-04  Bacillus subtilis subsp. subtilis str. 168
  2j86-assembly1_A  TM=3.821E-01  e=4.823E-01  Synechococcus elongatus
  5d2u-assembly1_A  TM=3.692E-01  e=7.323E-01  Thermosynechococcus vestitus BP-1
  1th8-assembly1_A-2  TM=8.181E-01  e=2.600E-08  Geobacillus stearothermophilus

Radius of gyration: 21.37 Å; Cα contacts (8 Å, |Δi|>4): 605; chains: 2; bounding box: 46×79×58 Å

Foldseek 3Di:
DPPPPPWLKDKDWFAFLAPVSLVVVLVVVLVSCVQWFDDDPVLSVLVSLLSSLLSNQQNPFFAPPPPGTFGKIWMWTADPVQQKIKIKIKTQGAGDDDPVNVPDPVPPVNPVSSVVSAPDWDWDDDRRIIMIMGMHTPIGTDDPPPPD/DPPPPPWLKDKDWFAFLAPVSLVVVLVVVLVSCVQWFDDDPVLSVLVSLLSSLLSNQQSPFFAPPPPGTFGKIWMWTADPVFRKIKIKIKTQGAGDDDPVNVPDPVPPVNPVSSVVSAPDWDWDDDRGIIMIMGMHTPIGTDDPPPPD

pLDDT: mean 86.21, std 18.3, range [26.16, 98.81]